Protein AF-A0A378AGK1-F1 (afdb_monomer_lite)

Structure (mmCIF, N/CA/C/O backbone):
data_AF-A0A378AGK1-F1
#
_entry.id   AF-A0A378AGK1-F1
#
loop_
_atom_site.group_PDB
_atom_site.id
_atom_site.type_symbol
_atom_site.label_atom_id
_atom_site.label_alt_id
_atom_site.label_comp_id
_atom_site.label_asym_id
_atom_site.label_entity_id
_atom_site.label_seq_id
_atom_site.pdbx_PDB_ins_code
_atom_site.Cartn_x
_atom_site.Cartn_y
_atom_site.Cartn_z
_atom_site.occupancy
_atom_site.B_iso_or_equiv
_atom_site.auth_seq_id
_atom_site.auth_comp_id
_atom_site.auth_asym_id
_atom_site.auth_atom_id
_atom_site.pdbx_PDB_model_num
ATOM 1 N N . MET A 1 1 ? -19.162 -7.588 6.349 1.00 55.94 1 MET A N 1
ATOM 2 C CA . MET A 1 1 ? -19.017 -7.587 4.872 1.00 55.94 1 MET A CA 1
ATOM 3 C C . MET A 1 1 ? -18.935 -9.032 4.395 1.00 55.94 1 MET A C 1
ATOM 5 O O . MET A 1 1 ? -18.040 -9.743 4.825 1.00 55.94 1 MET A O 1
ATOM 9 N N . THR A 1 2 ? -19.888 -9.514 3.597 1.00 53.50 2 THR A N 1
ATOM 10 C CA . THR A 1 2 ? -19.988 -10.939 3.224 1.00 53.50 2 THR A CA 1
ATOM 11 C C . THR A 1 2 ? -19.182 -11.260 1.963 1.00 53.50 2 THR A C 1
ATOM 13 O O . THR A 1 2 ? -19.273 -10.529 0.976 1.00 53.50 2 THR A O 1
ATOM 16 N N . ARG A 1 3 ? -18.419 -12.364 1.980 1.00 58.34 3 ARG A N 1
ATOM 17 C CA . ARG A 1 3 ? -17.757 -12.922 0.787 1.00 58.34 3 ARG A CA 1
ATOM 18 C C . ARG A 1 3 ? -18.800 -13.300 -0.269 1.00 58.34 3 ARG A C 1
ATOM 20 O O . ARG A 1 3 ? -19.817 -13.908 0.050 1.00 58.34 3 ARG A O 1
ATOM 27 N N . SER A 1 4 ? -18.531 -12.944 -1.519 1.00 54.03 4 SER A N 1
ATOM 28 C CA . SER A 1 4 ? -19.316 -13.292 -2.704 1.00 54.03 4 SER A CA 1
ATOM 29 C C . SER A 1 4 ? -18.430 -14.103 -3.644 1.00 54.03 4 SER A C 1
ATOM 31 O O . SER A 1 4 ? -17.317 -13.675 -3.901 1.00 54.03 4 SER A O 1
ATOM 33 N N . PRO A 1 5 ? -18.863 -15.213 -4.242 1.00 45.88 5 PRO A N 1
ATOM 34 C CA . PRO A 1 5 ? -18.080 -15.858 -5.294 1.00 45.88 5 PRO A CA 1
ATOM 35 C C . PRO A 1 5 ? -18.141 -15.051 -6.615 1.00 45.88 5 PRO A C 1
ATOM 37 O O . PRO A 1 5 ? -19.248 -14.738 -7.037 1.00 45.88 5 PRO A O 1
ATOM 40 N N . SER A 1 6 ? -16.997 -14.685 -7.239 1.00 48.12 6 SER A N 1
ATOM 41 C CA . SER A 1 6 ? -16.765 -14.528 -8.708 1.00 48.12 6 SER A CA 1
ATOM 42 C C . SER A 1 6 ? -15.507 -13.689 -9.101 1.00 48.12 6 SER A C 1
ATOM 44 O O . SER A 1 6 ? -15.559 -12.465 -9.012 1.00 48.12 6 SER A O 1
ATOM 46 N N . ALA A 1 7 ? -14.427 -14.294 -9.630 1.00 50.47 7 ALA A N 1
ATOM 47 C CA . ALA A 1 7 ? -13.307 -13.680 -10.405 1.00 50.47 7 ALA A CA 1
ATOM 48 C C . ALA A 1 7 ? -12.305 -14.770 -10.907 1.00 50.47 7 ALA A C 1
ATOM 50 O O . ALA A 1 7 ? -12.304 -15.870 -10.362 1.00 50.47 7 ALA A O 1
ATOM 51 N N . ARG A 1 8 ? -11.490 -14.542 -11.965 1.00 38.59 8 ARG A N 1
ATOM 52 C CA . ARG A 1 8 ? -10.744 -15.607 -12.712 1.00 38.59 8 ARG A CA 1
ATOM 53 C C . ARG A 1 8 ? -9.325 -15.166 -13.191 1.00 38.59 8 ARG A C 1
ATOM 55 O O . ARG A 1 8 ? -9.231 -14.063 -13.712 1.00 38.59 8 ARG A O 1
ATOM 62 N N . ILE A 1 9 ? -8.238 -15.970 -13.016 1.00 38.84 9 ILE A N 1
ATOM 63 C CA . ILE A 1 9 ? -6.795 -15.661 -13.362 1.00 38.84 9 ILE A CA 1
ATOM 64 C C . ILE A 1 9 ? -5.961 -16.948 -13.742 1.00 38.84 9 ILE A C 1
ATOM 66 O O . ILE A 1 9 ? -6.341 -18.029 -13.294 1.00 38.84 9 ILE A O 1
ATOM 70 N N . SER A 1 10 ? -4.839 -16.873 -14.521 1.00 35.53 10 SER A N 1
ATOM 71 C CA . SER A 1 10 ? -3.993 -18.021 -15.021 1.00 35.53 10 SER A CA 1
ATOM 72 C C . SER A 1 10 ? -2.431 -17.849 -14.991 1.00 35.53 10 SER A C 1
ATOM 74 O O . SER A 1 10 ? -1.980 -16.707 -14.977 1.00 35.53 10 SER A O 1
ATOM 76 N N . PHE A 1 11 ? -1.621 -18.947 -15.041 1.00 31.00 11 PHE A N 1
ATOM 77 C CA . PHE A 1 11 ? -0.119 -19.001 -15.155 1.00 31.00 11 PHE A CA 1
ATOM 78 C C . PHE A 1 11 ? 0.441 -20.297 -15.842 1.00 31.00 11 PHE A C 1
ATOM 80 O O . PHE A 1 11 ? -0.214 -21.335 -15.770 1.00 31.00 11 PHE A O 1
ATOM 87 N N . ALA A 1 12 ? 1.662 -20.275 -16.440 1.00 30.92 12 ALA A N 1
ATOM 88 C CA . ALA A 1 12 ? 2.365 -21.419 -17.100 1.00 30.92 12 ALA A CA 1
ATOM 89 C C . ALA A 1 12 ? 3.926 -21.402 -16.959 1.00 30.92 12 ALA A C 1
ATOM 91 O O . ALA A 1 12 ? 4.488 -20.342 -16.695 1.00 30.92 12 ALA A O 1
ATOM 92 N N . ALA A 1 13 ? 4.632 -22.542 -17.157 1.00 31.33 13 ALA A N 1
ATOM 93 C CA . ALA A 1 13 ? 6.105 -22.706 -17.002 1.00 31.33 13 ALA A CA 1
ATOM 94 C C . ALA A 1 13 ? 6.790 -23.591 -18.092 1.00 31.33 13 ALA A C 1
ATOM 96 O O . ALA A 1 13 ? 6.152 -24.502 -18.618 1.00 31.33 13 ALA A O 1
ATOM 97 N N . THR A 1 14 ? 8.095 -23.369 -18.373 1.00 27.98 14 THR A N 1
ATOM 98 C CA . THR A 1 14 ? 8.910 -24.008 -19.452 1.00 27.98 14 THR A CA 1
ATOM 99 C C . THR A 1 14 ? 10.328 -24.420 -18.975 1.00 27.98 14 THR A C 1
ATOM 101 O O . THR A 1 14 ? 10.892 -23.760 -18.106 1.00 27.98 14 THR A O 1
ATOM 104 N N . SER A 1 15 ? 10.931 -25.480 -19.549 1.00 30.70 15 SER A N 1
ATOM 105 C CA . SER A 1 15 ? 12.247 -26.079 -19.183 1.00 30.70 15 SER A CA 1
ATOM 106 C C . SER A 1 15 ? 13.375 -25.836 -20.227 1.00 30.70 15 SER A C 1
ATOM 108 O O . SER A 1 15 ? 13.075 -25.690 -21.409 1.00 30.70 15 SER A O 1
ATOM 110 N N . LEU A 1 16 ? 14.668 -25.841 -19.826 1.00 31.64 16 LEU A N 1
ATOM 111 C CA . LEU A 1 16 ? 15.870 -25.551 -20.663 1.00 31.64 16 LEU A CA 1
ATOM 112 C C . LEU A 1 16 ? 16.875 -26.738 -20.775 1.00 31.64 16 LEU A C 1
ATOM 114 O O . LEU A 1 16 ? 17.044 -27.479 -19.813 1.00 31.64 16 LEU A O 1
ATOM 118 N N . HIS A 1 17 ? 17.606 -26.854 -21.903 1.00 43.56 17 HIS A N 1
ATOM 119 C CA . HIS A 1 17 ? 18.737 -27.786 -22.155 1.00 43.56 17 HIS A CA 1
ATOM 120 C C . HIS A 1 17 ? 19.989 -27.032 -22.677 1.00 43.56 17 HIS A C 1
ATOM 122 O O . HIS A 1 17 ? 19.838 -26.035 -23.380 1.00 43.56 17 HIS A O 1
ATOM 128 N N . CYS A 1 18 ? 21.215 -27.513 -22.391 1.00 50.75 18 CYS A N 1
ATOM 129 C CA . CYS A 1 18 ? 22.493 -26.890 -22.803 1.00 50.75 18 CYS A CA 1
ATOM 130 C C . CYS A 1 18 ? 23.290 -27.783 -23.786 1.00 50.75 18 CYS A C 1
ATOM 132 O O . CYS A 1 18 ? 23.424 -28.982 -23.550 1.00 50.75 18 CYS A O 1
ATOM 134 N N . ALA A 1 19 ? 23.821 -27.214 -24.878 1.00 61.41 19 ALA A N 1
ATOM 135 C CA . ALA A 1 19 ? 24.536 -27.917 -25.959 1.00 61.41 19 ALA A CA 1
ATOM 136 C C . ALA A 1 19 ? 25.972 -27.377 -26.174 1.00 61.41 19 ALA A C 1
ATOM 138 O O . ALA A 1 19 ? 26.295 -26.286 -25.713 1.00 61.41 19 ALA A O 1
ATOM 139 N N . LEU A 1 20 ? 26.820 -28.124 -26.906 1.00 71.00 20 LEU A N 1
ATOM 140 C CA . LEU A 1 20 ? 28.197 -27.738 -27.287 1.00 71.00 20 LEU A CA 1
ATOM 141 C C . LEU A 1 20 ? 28.228 -26.378 -28.021 1.00 71.00 20 LEU A C 1
ATOM 143 O O . LEU A 1 20 ? 27.561 -26.220 -29.051 1.00 71.00 20 LEU A O 1
ATOM 147 N N . SER A 1 21 ? 29.072 -25.441 -27.570 1.00 75.75 21 SER A N 1
ATOM 148 C CA . SER A 1 21 ? 29.267 -24.131 -28.215 1.00 75.75 21 SER A CA 1
ATOM 149 C C . SER A 1 21 ? 30.678 -23.998 -28.794 1.00 75.75 21 SER A C 1
ATOM 151 O O . SER A 1 21 ? 31.651 -24.381 -28.159 1.00 75.75 21 SER A O 1
ATOM 153 N N . ARG A 1 22 ? 30.802 -23.468 -30.017 1.00 86.50 22 ARG A N 1
ATOM 154 C CA . ARG A 1 22 ? 32.106 -23.213 -30.659 1.00 86.50 22 ARG A CA 1
ATOM 155 C C . ARG A 1 22 ? 32.510 -21.759 -30.464 1.00 86.50 22 ARG A C 1
ATOM 157 O O . ARG A 1 22 ? 31.633 -20.900 -30.375 1.00 86.50 22 ARG A O 1
ATOM 164 N N . LYS A 1 23 ? 33.808 -21.465 -30.506 1.00 87.25 23 LYS A N 1
ATOM 165 C CA . LYS A 1 23 ? 34.334 -20.096 -30.482 1.00 87.25 23 LYS A CA 1
ATOM 166 C C . LYS A 1 23 ? 33.596 -19.199 -31.485 1.00 87.25 23 LYS A C 1
ATOM 168 O O . LYS A 1 23 ? 33.405 -19.566 -32.643 1.00 87.25 23 LYS A O 1
ATOM 173 N N . GLY A 1 24 ? 33.177 -18.022 -31.029 1.00 82.38 24 GLY A N 1
ATOM 174 C CA . GLY A 1 24 ? 32.426 -17.031 -31.799 1.00 82.38 24 GLY A CA 1
ATOM 175 C C . GLY A 1 24 ? 30.926 -17.309 -31.927 1.00 82.38 24 GLY A C 1
ATOM 176 O O . GLY A 1 24 ? 30.198 -16.427 -32.377 1.00 82.38 24 GLY A O 1
ATOM 177 N N . LYS A 1 25 ? 30.426 -18.487 -31.520 1.00 86.25 25 LYS A N 1
ATOM 178 C CA . LYS A 1 25 ? 28.981 -18.746 -31.525 1.00 86.25 25 LYS A CA 1
ATOM 179 C C . LYS A 1 25 ? 28.274 -17.931 -30.457 1.00 86.25 25 LYS A C 1
ATOM 181 O O . LYS A 1 25 ? 28.774 -17.779 -29.343 1.00 86.25 25 LYS A O 1
ATOM 186 N N . THR A 1 26 ? 27.079 -17.474 -30.808 1.00 85.00 26 THR A N 1
ATOM 187 C CA . THR A 1 26 ? 26.173 -16.757 -29.920 1.00 85.00 26 THR A CA 1
ATOM 188 C C . THR A 1 26 ? 25.730 -17.638 -28.756 1.00 85.00 26 THR A C 1
ATOM 190 O O . THR A 1 26 ? 25.214 -18.738 -28.955 1.00 85.00 26 THR A O 1
ATOM 193 N N . SER A 1 27 ? 25.897 -17.124 -27.544 1.00 79.50 27 SER A N 1
ATOM 194 C CA . SER A 1 27 ? 25.353 -17.705 -26.323 1.00 79.50 27 SER A CA 1
ATOM 195 C C . SER A 1 27 ? 23.913 -17.234 -26.153 1.00 79.50 27 SER A C 1
ATOM 197 O O . SER A 1 27 ? 23.650 -16.029 -26.175 1.00 79.50 27 SER A O 1
ATOM 199 N N . LEU A 1 28 ? 22.987 -18.180 -25.990 1.00 81.31 28 LEU A N 1
ATOM 200 C CA . LEU A 1 28 ? 21.568 -17.903 -25.785 1.00 81.31 28 LEU A CA 1
ATOM 201 C C . LEU A 1 28 ? 21.198 -18.111 -24.314 1.00 81.31 28 LEU A C 1
ATOM 203 O O . LEU A 1 28 ? 21.571 -19.119 -23.719 1.00 81.31 28 LEU A O 1
ATOM 207 N N . SER A 1 29 ? 20.416 -17.195 -23.753 1.00 73.06 29 SER A N 1
ATOM 208 C CA . SER A 1 29 ? 19.703 -17.390 -22.487 1.00 73.06 29 SER A CA 1
ATOM 209 C C . SER A 1 29 ? 18.240 -17.045 -22.706 1.00 73.06 29 SER A C 1
ATOM 211 O O . SER A 1 29 ? 17.943 -16.066 -23.384 1.00 73.06 29 SER A O 1
ATOM 213 N N . THR A 1 30 ? 17.332 -17.897 -22.220 1.00 74.62 30 THR A N 1
ATOM 214 C CA . THR A 1 30 ? 15.873 -17.764 -22.427 1.00 74.62 30 THR A CA 1
ATOM 215 C C . THR A 1 30 ? 15.464 -17.523 -23.892 1.00 74.62 30 THR A C 1
ATOM 217 O O . THR A 1 30 ? 14.490 -16.829 -24.162 1.00 74.62 30 THR A O 1
ATOM 220 N N . GLY A 1 31 ? 16.222 -18.080 -24.847 1.00 75.44 31 GLY A N 1
ATOM 221 C CA . GLY A 1 31 ? 16.001 -17.913 -26.292 1.00 75.44 31 GLY A CA 1
ATOM 222 C C . GLY A 1 31 ? 16.585 -16.631 -26.904 1.00 75.44 31 GLY A C 1
ATOM 223 O O . GLY A 1 31 ? 16.523 -16.466 -28.118 1.00 75.44 31 GLY A O 1
ATOM 224 N N . LEU A 1 32 ? 17.191 -15.752 -26.100 1.00 79.69 32 LEU A N 1
ATOM 225 C CA . LEU A 1 32 ? 17.746 -14.468 -26.531 1.00 79.69 32 LEU A CA 1
ATOM 226 C C . LEU A 1 32 ? 19.283 -14.481 -26.567 1.00 79.69 32 LEU A C 1
ATOM 228 O O . LEU A 1 32 ? 19.913 -15.091 -25.699 1.00 79.69 32 LEU A O 1
ATOM 232 N N . PRO A 1 33 ? 19.909 -13.792 -27.539 1.00 82.38 33 PRO A N 1
ATOM 233 C CA . PRO A 1 33 ? 21.360 -13.670 -27.620 1.00 82.38 33 PRO A CA 1
ATOM 234 C C . PRO A 1 33 ? 21.900 -12.778 -26.500 1.00 82.38 33 PRO A C 1
ATOM 236 O O . PRO A 1 33 ? 21.635 -11.582 -26.468 1.00 82.38 33 PRO A O 1
ATOM 239 N N . ILE A 1 34 ? 22.699 -13.355 -25.602 1.00 84.00 34 ILE A N 1
ATOM 240 C CA . ILE A 1 34 ? 23.309 -12.635 -24.468 1.00 84.00 34 ILE A CA 1
ATOM 241 C C . ILE A 1 34 ? 24.805 -12.370 -24.653 1.00 84.00 34 ILE A C 1
ATOM 243 O O . ILE A 1 34 ? 25.398 -11.577 -23.928 1.00 84.00 34 ILE A O 1
ATOM 247 N N . GLY A 1 35 ? 25.438 -13.033 -25.617 1.00 86.69 35 GLY A N 1
ATOM 248 C CA . GLY A 1 35 ? 26.876 -12.933 -25.819 1.00 86.69 35 GLY A CA 1
ATOM 249 C C . GLY A 1 35 ? 27.387 -13.882 -26.885 1.00 86.69 35 GLY A C 1
ATOM 250 O O . GLY A 1 35 ? 26.613 -14.409 -27.684 1.00 86.69 35 GLY A O 1
ATOM 251 N N . HIS A 1 36 ? 28.690 -14.122 -26.879 1.00 89.12 36 HIS A N 1
ATOM 252 C CA . HIS A 1 36 ? 29.350 -15.121 -27.708 1.00 89.12 36 HIS A CA 1
ATOM 253 C C . HIS A 1 36 ? 30.478 -15.831 -26.948 1.00 89.12 36 HIS A C 1
ATOM 255 O O . HIS A 1 36 ? 31.038 -15.295 -25.987 1.00 89.12 36 HIS A O 1
ATOM 261 N N . ALA A 1 37 ? 30.819 -17.044 -27.385 1.00 90.44 37 ALA A N 1
ATOM 262 C CA . ALA A 1 37 ? 31.910 -17.830 -26.816 1.00 90.44 37 ALA A CA 1
ATOM 263 C C . ALA A 1 37 ? 33.288 -17.315 -27.273 1.00 90.44 37 ALA A C 1
ATOM 265 O O . ALA A 1 37 ? 33.503 -17.032 -28.452 1.00 90.44 37 ALA A O 1
ATOM 266 N N . LEU A 1 38 ? 34.247 -17.220 -26.352 1.00 88.81 38 LEU A N 1
ATOM 267 C CA . LEU A 1 38 ? 35.631 -16.802 -26.623 1.00 88.81 38 LEU A CA 1
ATOM 268 C C . LEU A 1 38 ? 36.540 -17.978 -27.022 1.00 88.81 38 LEU A C 1
ATOM 270 O O . LEU A 1 38 ? 37.583 -17.774 -27.649 1.00 88.81 38 LEU A O 1
ATOM 274 N N . ALA A 1 39 ? 36.119 -19.198 -26.697 1.00 89.19 39 ALA A N 1
ATOM 275 C CA . ALA A 1 39 ? 36.746 -20.470 -27.041 1.00 89.19 39 ALA A CA 1
ATOM 276 C C . ALA A 1 39 ? 35.657 -21.528 -27.300 1.00 89.19 39 ALA A C 1
ATOM 278 O O . ALA A 1 39 ? 34.470 -21.236 -27.153 1.00 89.19 39 ALA A O 1
ATOM 279 N N . ASP A 1 40 ? 36.047 -22.732 -27.713 1.00 89.62 40 ASP A N 1
ATOM 280 C CA . ASP A 1 40 ? 35.121 -23.867 -27.738 1.00 89.62 40 ASP A CA 1
ATOM 281 C C . ASP A 1 40 ? 34.763 -24.256 -26.293 1.00 89.62 40 ASP A C 1
ATOM 283 O O . ASP A 1 40 ? 35.650 -24.309 -25.445 1.00 89.62 40 ASP A O 1
ATOM 287 N N . ILE A 1 41 ? 33.476 -24.491 -26.021 1.00 84.88 41 ILE A N 1
ATOM 288 C CA . ILE A 1 41 ? 32.928 -24.832 -24.701 1.00 84.88 41 ILE A CA 1
ATOM 289 C C . ILE A 1 41 ? 32.228 -26.189 -24.803 1.00 84.88 41 ILE A C 1
ATOM 291 O O . ILE A 1 41 ? 31.222 -26.326 -25.515 1.00 84.88 41 ILE A O 1
ATOM 295 N N . ALA A 1 42 ? 32.757 -27.186 -24.096 1.00 85.56 42 ALA A N 1
ATOM 296 C CA . ALA A 1 42 ? 32.218 -28.541 -24.046 1.00 85.56 42 ALA A CA 1
ATOM 297 C C . ALA A 1 42 ? 30.876 -28.602 -23.282 1.00 85.56 42 ALA A C 1
ATOM 299 O O . ALA A 1 42 ? 30.630 -27.793 -22.384 1.00 85.56 42 ALA A O 1
ATOM 300 N N . PRO A 1 43 ? 29.980 -29.567 -23.578 1.00 85.69 43 PRO A N 1
ATOM 301 C CA . PRO A 1 43 ? 28.785 -29.780 -22.768 1.00 85.69 43 PRO A CA 1
ATOM 302 C C . PRO A 1 43 ? 29.158 -30.040 -21.304 1.00 85.69 43 PRO A C 1
ATOM 304 O O . PRO A 1 43 ? 30.004 -30.884 -21.019 1.00 85.69 43 PRO A O 1
ATOM 307 N N . GLY A 1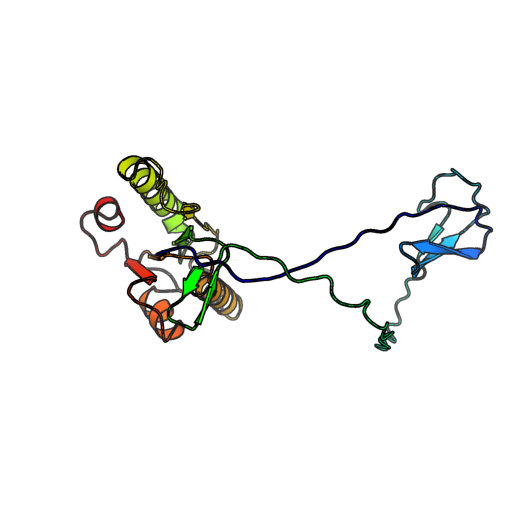 44 ? 28.514 -29.319 -20.385 1.00 83.19 44 GLY A N 1
ATOM 308 C CA . GLY A 1 44 ? 28.796 -29.403 -18.947 1.00 83.19 44 GLY A CA 1
ATOM 309 C C . GLY A 1 44 ? 29.979 -28.552 -18.469 1.00 83.19 44 GLY A C 1
ATOM 310 O O . GLY A 1 44 ? 30.204 -28.470 -17.265 1.00 83.19 44 GLY A O 1
ATOM 311 N N . GLU A 1 45 ? 30.709 -27.892 -19.370 1.00 83.25 45 GLU A N 1
ATOM 312 C CA . GLU A 1 45 ? 31.759 -26.944 -19.000 1.00 83.25 45 GLU A CA 1
ATOM 313 C C . GLU A 1 45 ? 31.161 -25.644 -18.432 1.00 83.25 45 GLU A C 1
ATOM 315 O O . GLU A 1 45 ? 30.084 -25.193 -18.833 1.00 83.25 45 GLU A O 1
ATOM 320 N N . HIS A 1 46 ? 31.857 -25.036 -17.469 1.00 84.69 46 HIS A N 1
ATOM 321 C CA . HIS A 1 46 ? 31.385 -23.828 -16.799 1.00 84.69 46 HIS A CA 1
ATOM 322 C C . HIS A 1 46 ? 31.448 -22.613 -17.732 1.00 84.69 46 HIS A C 1
ATOM 324 O O . HIS A 1 46 ? 32.528 -22.147 -18.081 1.00 84.69 46 HIS A O 1
ATOM 330 N N . VAL A 1 47 ? 30.288 -22.060 -18.088 1.00 84.81 47 VAL A N 1
ATOM 331 C CA . VAL A 1 47 ? 30.164 -20.836 -18.892 1.00 84.81 47 VAL A CA 1
ATOM 332 C C . VAL A 1 47 ? 30.284 -19.600 -17.994 1.00 84.81 47 VAL A C 1
ATOM 334 O O . VAL A 1 47 ? 29.420 -19.359 -17.153 1.00 84.81 47 VAL A O 1
ATOM 337 N N . HIS A 1 48 ? 31.338 -18.800 -18.167 1.00 84.06 48 HIS A N 1
ATOM 338 C CA . HIS A 1 48 ? 31.572 -17.584 -17.385 1.00 84.06 48 HIS A CA 1
ATOM 339 C C . HIS A 1 48 ? 32.375 -16.527 -18.168 1.00 84.06 48 HIS A C 1
ATOM 341 O O . HIS A 1 48 ? 32.746 -16.728 -19.323 1.00 84.06 48 HIS A O 1
ATOM 347 N N . ALA A 1 49 ? 32.680 -15.390 -17.538 1.00 85.38 49 ALA A N 1
ATOM 348 C CA . ALA A 1 49 ? 33.370 -14.256 -18.166 1.00 85.38 49 ALA A CA 1
ATOM 349 C C . ALA A 1 49 ? 34.746 -14.588 -18.786 1.00 85.38 49 ALA A C 1
ATOM 351 O O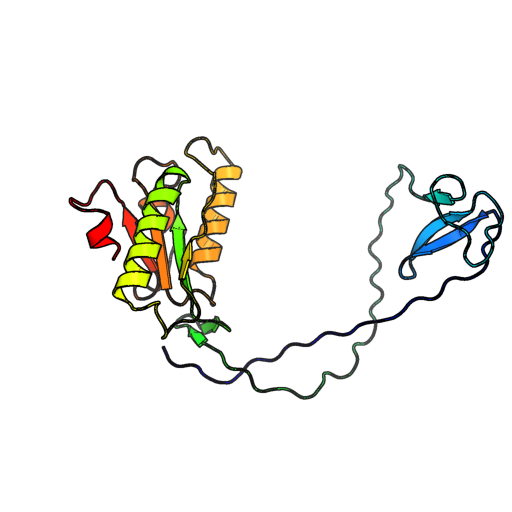 . ALA A 1 49 ? 35.244 -13.838 -19.620 1.00 85.38 49 ALA A O 1
ATOM 352 N N . HIS A 1 50 ? 35.372 -15.706 -18.400 1.00 87.44 50 HIS A N 1
ATOM 353 C CA . HIS A 1 50 ? 36.647 -16.144 -18.974 1.00 87.44 50 HIS A CA 1
ATOM 354 C C . HIS A 1 50 ? 36.490 -16.830 -20.345 1.00 87.44 50 HIS A C 1
ATOM 356 O O . HIS A 1 50 ? 37.418 -16.786 -21.149 1.00 87.44 50 HIS A O 1
ATOM 362 N N . ASN A 1 51 ? 35.339 -17.453 -20.631 1.00 83.94 51 ASN A N 1
ATOM 363 C CA . ASN A 1 51 ? 35.082 -18.170 -21.887 1.00 83.94 51 ASN A CA 1
ATOM 364 C C . ASN A 1 51 ? 33.889 -17.615 -22.682 1.00 83.94 51 ASN A C 1
ATOM 366 O O . ASN A 1 51 ? 33.599 -18.110 -23.770 1.00 83.94 51 ASN A O 1
ATOM 370 N N . THR A 1 52 ? 33.254 -16.540 -22.211 1.00 87.75 52 THR A N 1
ATOM 371 C CA . THR A 1 52 ? 32.202 -15.807 -22.929 1.00 87.75 52 THR A CA 1
ATOM 372 C C . THR A 1 52 ? 32.348 -14.299 -22.779 1.00 87.75 52 THR A C 1
ATOM 374 O O . THR A 1 52 ? 32.923 -13.802 -21.813 1.00 87.75 52 THR A O 1
ATOM 377 N N . ARG A 1 53 ? 31.805 -13.555 -23.743 1.00 88.50 53 ARG A N 1
ATOM 378 C CA . ARG A 1 53 ? 31.712 -12.094 -23.708 1.00 88.50 53 ARG A CA 1
ATOM 379 C C . ARG A 1 53 ? 30.307 -11.659 -24.102 1.00 88.50 53 ARG A C 1
ATOM 381 O O . ARG A 1 53 ? 29.713 -12.251 -24.998 1.00 88.50 53 ARG A O 1
ATOM 388 N N . THR A 1 54 ? 29.785 -10.632 -23.436 1.00 85.06 54 THR A N 1
ATOM 389 C CA . THR A 1 54 ? 28.491 -10.033 -23.789 1.00 85.06 54 THR A CA 1
ATOM 390 C C . THR A 1 54 ? 28.536 -9.352 -25.160 1.00 85.06 54 THR A C 1
ATOM 392 O O . THR A 1 54 ? 29.585 -8.874 -25.588 1.00 85.06 54 THR A O 1
ATOM 395 N N . ASN A 1 55 ? 27.389 -9.307 -25.840 1.00 82.81 55 ASN A N 1
ATOM 396 C CA . ASN A 1 55 ? 27.209 -8.552 -27.083 1.00 82.81 55 ASN A CA 1
ATOM 397 C C . ASN A 1 55 ? 26.686 -7.122 -26.837 1.00 82.81 55 ASN A C 1
ATOM 399 O O . ASN A 1 55 ? 26.285 -6.460 -27.788 1.00 82.81 55 ASN A O 1
ATOM 403 N N . LEU A 1 56 ? 26.656 -6.654 -25.583 1.00 80.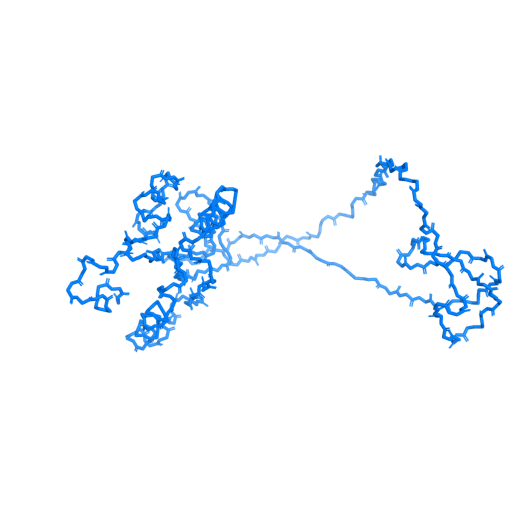81 56 LEU A N 1
ATOM 404 C CA . LEU A 1 56 ? 26.318 -5.269 -25.241 1.00 80.81 56 LEU A CA 1
ATOM 405 C C . LEU A 1 56 ? 27.346 -4.298 -25.849 1.00 80.81 56 LEU A C 1
ATOM 407 O O . LEU A 1 56 ? 28.552 -4.511 -25.726 1.00 80.81 56 LEU A O 1
ATOM 411 N N . SER A 1 57 ? 26.860 -3.229 -26.480 1.00 76.69 57 SER A N 1
ATOM 412 C CA . SER A 1 57 ? 27.657 -2.133 -27.047 1.00 76.69 57 SER A CA 1
ATOM 413 C C . SER A 1 57 ? 26.951 -0.793 -26.839 1.00 76.69 57 SER A C 1
ATOM 415 O O . SER A 1 57 ? 25.726 -0.774 -26.803 1.00 76.69 57 SER A O 1
ATOM 417 N N . ASP A 1 58 ? 27.703 0.308 -26.811 1.00 68.88 58 ASP A N 1
ATOM 418 C CA . ASP A 1 58 ? 27.249 1.666 -26.448 1.00 68.88 58 ASP A CA 1
ATOM 419 C C . ASP A 1 58 ? 26.266 2.354 -27.434 1.00 68.88 58 ASP A C 1
ATOM 421 O O . ASP A 1 58 ? 26.003 3.549 -27.311 1.00 68.88 58 ASP A O 1
ATOM 425 N N . LEU A 1 59 ? 25.738 1.649 -28.445 1.00 64.44 59 LEU A N 1
ATOM 426 C CA . LEU A 1 59 ? 24.869 2.217 -29.487 1.00 64.44 59 LEU A CA 1
ATOM 427 C C . LEU A 1 59 ? 23.463 1.600 -29.445 1.00 64.44 59 LEU A C 1
ATOM 429 O O . LEU A 1 59 ? 23.190 0.563 -30.051 1.00 64.44 59 LEU A O 1
ATOM 433 N N . ASP A 1 60 ? 22.560 2.301 -28.761 1.00 63.19 60 ASP A N 1
ATOM 434 C CA . ASP A 1 60 ? 21.163 1.926 -28.527 1.00 63.19 60 ASP A CA 1
ATOM 435 C C . ASP A 1 60 ? 20.231 2.372 -29.664 1.00 63.19 60 ASP A C 1
ATOM 437 O O . ASP A 1 60 ? 19.423 3.292 -29.530 1.00 63.19 60 ASP A O 1
ATOM 441 N N . ALA A 1 61 ? 20.284 1.687 -30.806 1.00 70.94 61 ALA A N 1
ATOM 442 C CA . ALA A 1 61 ? 19.177 1.733 -31.762 1.00 70.94 61 ALA A CA 1
ATOM 443 C C . ALA A 1 61 ? 18.095 0.723 -31.339 1.00 70.94 61 ALA A C 1
ATOM 445 O O . ALA A 1 61 ? 17.922 -0.324 -31.964 1.00 70.94 61 ALA A O 1
ATOM 446 N N . TYR A 1 62 ? 17.369 1.010 -30.254 1.00 74.75 62 TYR A N 1
ATOM 447 C CA . TYR A 1 62 ? 16.227 0.185 -29.857 1.00 74.75 62 TYR A CA 1
ATOM 448 C C . TYR A 1 62 ? 15.023 0.475 -30.758 1.00 74.75 62 TYR A C 1
ATOM 450 O O . TYR A 1 62 ? 14.519 1.597 -30.817 1.00 74.75 62 TYR A O 1
ATOM 458 N N . ARG A 1 63 ? 14.523 -0.556 -31.442 1.00 79.56 63 ARG A N 1
ATOM 459 C CA . ARG A 1 63 ? 13.255 -0.504 -32.174 1.00 79.56 63 ARG A CA 1
ATOM 460 C C . ARG A 1 63 ? 12.316 -1.556 -31.606 1.00 79.56 63 ARG A C 1
ATOM 462 O O . ARG A 1 63 ? 12.553 -2.748 -31.774 1.00 79.56 63 ARG A O 1
ATOM 469 N N . TYR A 1 64 ? 11.230 -1.111 -30.980 1.00 82.50 64 TYR A N 1
ATOM 470 C CA . TYR A 1 64 ? 10.159 -2.002 -30.549 1.00 82.50 64 TYR A CA 1
ATOM 471 C C . TYR A 1 64 ? 9.501 -2.655 -31.774 1.00 82.50 64 TYR A C 1
ATOM 473 O O . TYR A 1 64 ? 8.903 -1.975 -32.610 1.00 82.50 64 TYR A O 1
ATOM 481 N N . GLN A 1 65 ? 9.651 -3.973 -31.895 1.00 84.56 65 GLN A N 1
ATOM 482 C CA . GLN A 1 65 ? 8.959 -4.813 -32.872 1.00 84.56 65 GLN A CA 1
ATOM 483 C C . GLN A 1 65 ? 8.299 -5.961 -32.104 1.00 84.56 65 GLN A C 1
ATOM 485 O O . GLN A 1 65 ? 8.964 -6.958 -31.825 1.00 84.56 65 GLN A O 1
ATOM 490 N N . PRO A 1 66 ? 7.036 -5.805 -31.673 1.00 85.50 66 PRO A N 1
ATOM 491 C CA . PRO A 1 66 ? 6.352 -6.859 -30.945 1.00 85.50 66 PRO A CA 1
ATOM 492 C C . PRO A 1 66 ? 6.110 -8.055 -31.861 1.00 85.50 66 PRO A C 1
ATOM 494 O O . PRO A 1 66 ? 5.549 -7.905 -32.946 1.00 85.50 66 PRO A O 1
ATOM 497 N N . ASP A 1 67 ? 6.489 -9.239 -31.394 1.00 85.06 67 ASP A N 1
ATOM 498 C CA . ASP A 1 67 ? 6.035 -10.494 -31.981 1.00 85.06 67 ASP A CA 1
ATOM 499 C C . ASP A 1 67 ? 4.671 -10.843 -31.371 1.00 85.06 67 ASP A C 1
ATOM 501 O O . ASP A 1 67 ? 4.564 -11.222 -30.200 1.00 85.06 67 ASP A O 1
ATOM 505 N N . LEU A 1 68 ? 3.603 -10.609 -32.133 1.00 84.75 68 LEU A N 1
ATOM 506 C CA . LEU A 1 68 ? 2.234 -10.856 -31.688 1.00 84.75 68 LEU A CA 1
ATOM 507 C C . LEU A 1 68 ? 1.908 -12.341 -31.849 1.00 84.75 68 LEU A C 1
ATOM 509 O O . LEU A 1 68 ? 1.383 -12.780 -32.871 1.00 84.75 68 LEU A O 1
ATOM 513 N N . VAL A 1 69 ? 2.208 -13.116 -30.811 1.00 85.81 69 VAL A N 1
ATOM 514 C CA . VAL A 1 69 ? 1.866 -14.539 -30.756 1.00 85.81 69 VAL A CA 1
ATOM 515 C C . VAL A 1 69 ? 0.374 -14.703 -30.453 1.00 85.81 69 VAL A C 1
ATOM 517 O O . VAL A 1 69 ? -0.153 -14.102 -29.513 1.00 85.81 69 VAL A O 1
ATOM 520 N N . ALA A 1 70 ? -0.314 -15.538 -31.238 1.00 87.06 70 ALA A N 1
ATOM 521 C CA . ALA A 1 70 ? -1.709 -15.887 -30.987 1.00 87.06 70 ALA A CA 1
ATOM 522 C C . ALA A 1 70 ? -1.848 -16.552 -29.609 1.00 87.06 70 ALA A C 1
ATOM 524 O O . ALA A 1 70 ? -1.166 -17.535 -29.310 1.00 87.06 70 ALA A O 1
ATOM 525 N N . GLN A 1 71 ? -2.728 -16.012 -28.765 1.00 81.75 71 GLN A N 1
ATOM 526 C CA . GLN A 1 71 ? -2.937 -16.571 -27.437 1.00 81.75 71 GLN A CA 1
ATOM 527 C C . GLN A 1 71 ? -3.677 -17.912 -27.531 1.00 81.75 71 GLN A C 1
ATOM 529 O O . GLN A 1 71 ? -4.626 -18.033 -28.314 1.00 81.75 71 GLN A O 1
ATOM 534 N N . PRO A 1 72 ? -3.265 -18.927 -26.750 1.00 84.81 72 PRO A N 1
ATOM 535 C CA . PRO A 1 72 ? -4.020 -20.165 -26.659 1.00 84.81 72 PRO A CA 1
ATOM 536 C C . PRO A 1 72 ? -5.440 -19.878 -26.143 1.00 84.81 72 PRO A C 1
ATOM 538 O O . PRO A 1 72 ? -5.645 -18.894 -25.425 1.00 84.81 72 PRO A O 1
ATOM 541 N N . PRO A 1 73 ? -6.428 -20.725 -26.485 1.00 84.19 73 PRO A N 1
ATOM 542 C CA . PRO A 1 73 ? -7.791 -20.557 -26.001 1.00 84.19 73 PRO A CA 1
ATOM 543 C C . PRO A 1 73 ? -7.807 -20.512 -24.472 1.00 84.19 73 PRO A C 1
ATOM 545 O O . PRO A 1 73 ? -7.173 -21.333 -23.803 1.00 84.19 73 PRO A O 1
ATOM 548 N N . GLN A 1 74 ? -8.527 -19.531 -23.929 1.00 80.75 74 GLN A N 1
ATOM 549 C CA . GLN A 1 74 ? -8.601 -19.317 -22.492 1.00 80.75 74 GLN A CA 1
ATOM 550 C C . GLN A 1 74 ? -9.234 -20.546 -21.817 1.00 80.75 74 GLN A C 1
ATOM 552 O O . GLN A 1 74 ? -10.289 -21.011 -22.261 1.00 80.75 74 GLN A O 1
ATOM 557 N N . PRO A 1 75 ? -8.605 -21.105 -20.766 1.00 79.50 75 PRO A N 1
ATOM 558 C CA . PRO A 1 75 ? -9.181 -22.221 -20.037 1.00 79.50 75 PRO A CA 1
ATOM 559 C C . PRO A 1 75 ? -10.515 -21.838 -19.397 1.00 79.50 75 PRO A C 1
ATOM 561 O O . PRO A 1 75 ? -10.793 -20.668 -19.133 1.00 79.50 75 PRO A O 1
ATOM 564 N N . ALA A 1 76 ? -11.325 -22.861 -19.123 1.00 80.69 76 ALA A N 1
ATOM 565 C CA . ALA A 1 76 ? -12.603 -22.681 -18.468 1.00 80.69 76 ALA A CA 1
ATOM 566 C C . ALA A 1 76 ? -12.452 -22.023 -17.094 1.00 80.69 76 ALA A C 1
ATOM 568 O O . ALA A 1 76 ? -11.432 -22.048 -16.401 1.00 80.69 76 ALA A O 1
ATOM 569 N N . ASP A 1 77 ? -13.555 -21.438 -16.709 1.00 83.50 77 ASP A N 1
ATOM 570 C CA . ASP A 1 77 ? -13.562 -20.189 -16.011 1.00 83.50 77 ASP A CA 1
ATOM 571 C C . ASP A 1 77 ? -13.969 -20.581 -14.559 1.00 83.50 77 ASP A C 1
ATOM 573 O O . ASP A 1 77 ? -15.001 -21.224 -14.351 1.00 83.50 77 ASP A O 1
ATOM 577 N N . ARG A 1 78 ? -13.146 -20.305 -13.529 1.00 81.81 78 ARG A N 1
ATOM 578 C CA . ARG A 1 78 ? -13.320 -20.874 -12.162 1.00 81.81 78 ARG A CA 1
ATOM 579 C C . ARG A 1 78 ? -14.104 -19.970 -11.203 1.00 81.81 78 ARG A C 1
ATOM 581 O O . ARG A 1 78 ? -14.197 -18.767 -11.418 1.00 81.81 78 ARG A O 1
ATOM 588 N N . GLU A 1 79 ? -14.674 -20.534 -10.144 1.00 86.25 79 GLU A N 1
ATOM 589 C CA . GLU A 1 79 ? -15.247 -19.744 -9.047 1.00 86.25 79 GLU A CA 1
ATOM 590 C C . GLU A 1 79 ? -14.161 -19.384 -8.024 1.00 86.25 79 GLU A C 1
ATOM 592 O O . GLU A 1 79 ? -13.357 -20.236 -7.646 1.00 86.25 79 GLU A O 1
ATOM 597 N N . VAL A 1 80 ? -14.143 -18.129 -7.564 1.00 87.88 80 VAL A N 1
ATOM 598 C CA . VAL A 1 80 ? -13.292 -17.670 -6.449 1.00 87.88 80 VAL A CA 1
ATOM 599 C C . VAL A 1 80 ? -14.097 -16.758 -5.539 1.00 87.88 80 VAL A C 1
ATOM 601 O O . VAL A 1 80 ? -15.004 -16.077 -6.008 1.00 87.88 80 VAL A O 1
ATOM 604 N N . GLN A 1 81 ? -13.757 -16.717 -4.257 1.00 87.75 81 GLN A N 1
ATOM 605 C CA . GLN A 1 81 ? -14.389 -15.817 -3.293 1.00 87.75 81 GLN A CA 1
ATOM 606 C C . GLN A 1 81 ? -13.809 -14.401 -3.418 1.00 87.75 81 GLN A C 1
ATOM 608 O O . GLN A 1 81 ? -12.595 -14.232 -3.506 1.00 87.75 81 GLN A O 1
ATOM 613 N N . ILE A 1 82 ? -14.682 -13.398 -3.423 1.00 93.38 82 ILE A N 1
ATOM 614 C CA . ILE A 1 82 ? -14.378 -11.977 -3.586 1.00 93.38 82 ILE A CA 1
ATOM 615 C C . ILE A 1 82 ? -15.159 -11.112 -2.586 1.00 93.38 82 ILE A C 1
ATOM 617 O O . ILE A 1 82 ? -16.170 -11.524 -2.020 1.00 93.38 82 ILE A O 1
ATOM 621 N N . TYR A 1 83 ? -14.720 -9.870 -2.419 1.00 93.25 83 TYR A N 1
ATOM 622 C CA . TYR A 1 83 ? -15.375 -8.816 -1.655 1.00 93.25 83 TYR A CA 1
ATOM 623 C C . TYR A 1 83 ? -15.709 -7.661 -2.596 1.00 93.25 83 TYR A C 1
ATOM 625 O O . TYR A 1 83 ? -14.810 -7.039 -3.159 1.00 93.25 83 TYR A O 1
ATOM 633 N N . ARG A 1 84 ? -16.999 -7.371 -2.778 1.00 93.75 84 ARG A N 1
ATOM 634 C CA . ARG A 1 84 ? -17.455 -6.232 -3.587 1.00 93.75 84 ARG A CA 1
ATOM 635 C C . ARG A 1 84 ? -17.473 -4.972 -2.730 1.00 93.75 84 ARG A C 1
ATOM 637 O O . ARG A 1 84 ? -18.007 -4.993 -1.622 1.00 93.75 84 ARG A O 1
ATOM 644 N N . ARG A 1 85 ? -16.886 -3.892 -3.234 1.00 92.38 85 ARG A N 1
ATOM 645 C CA . ARG A 1 85 ? -16.837 -2.587 -2.567 1.00 92.38 85 ARG A CA 1
ATOM 646 C C . ARG A 1 85 ? -17.959 -1.684 -3.080 1.00 92.38 85 ARG A C 1
ATOM 648 O O . ARG A 1 85 ? -18.473 -1.890 -4.177 1.00 92.38 85 ARG A O 1
ATOM 655 N N . ALA A 1 86 ? -18.343 -0.684 -2.286 1.00 89.56 86 ALA A N 1
ATOM 656 C CA . ALA A 1 86 ? -19.427 0.240 -2.633 1.00 89.56 86 ALA A CA 1
ATOM 657 C C . ALA A 1 86 ? -19.142 1.041 -3.918 1.00 89.56 86 ALA A C 1
ATOM 659 O O . ALA A 1 86 ? -20.062 1.368 -4.659 1.00 89.56 86 ALA A O 1
ATOM 660 N N . ASN A 1 87 ? -17.863 1.292 -4.212 1.00 86.19 87 ASN A N 1
ATOM 661 C CA . ASN A 1 87 ? -17.402 1.953 -5.433 1.00 86.19 87 ASN A CA 1
ATOM 662 C C . ASN A 1 87 ? -17.353 1.027 -6.671 1.00 86.19 87 ASN A C 1
ATOM 664 O O . ASN A 1 87 ? -16.981 1.480 -7.747 1.00 86.19 87 ASN A O 1
ATOM 668 N N . GLY A 1 88 ? -17.711 -0.256 -6.532 1.00 91.06 88 GLY A N 1
ATOM 669 C CA . GLY A 1 88 ? -17.699 -1.246 -7.613 1.00 91.06 88 GLY A CA 1
ATOM 670 C C . GLY A 1 88 ? -16.414 -2.072 -7.723 1.00 91.06 88 GLY A C 1
ATOM 671 O O . GLY A 1 88 ? -16.421 -3.092 -8.417 1.00 91.06 88 GLY A O 1
ATOM 672 N N . ASP A 1 89 ? -15.348 -1.701 -7.008 1.00 93.38 89 ASP A N 1
ATOM 673 C CA . ASP A 1 89 ? -14.099 -2.460 -7.019 1.00 93.38 89 ASP A CA 1
ATOM 674 C C . ASP A 1 89 ? -14.244 -3.819 -6.324 1.00 93.38 89 ASP A C 1
ATOM 676 O O . ASP A 1 89 ? -15.143 -4.062 -5.507 1.00 93.38 89 ASP A O 1
ATOM 680 N N . VAL A 1 90 ? -13.318 -4.725 -6.640 1.00 94.38 90 VAL A N 1
ATOM 681 C CA . VAL A 1 90 ? -13.336 -6.104 -6.155 1.00 94.38 90 VAL A CA 1
ATOM 682 C C . VAL A 1 90 ? -12.033 -6.439 -5.440 1.00 94.38 90 VAL A C 1
ATOM 684 O O . VAL A 1 90 ? -10.957 -6.410 -6.033 1.00 94.38 90 VAL A O 1
ATOM 687 N N . GLY A 1 91 ? -12.141 -6.783 -4.158 1.00 93.44 91 GLY A N 1
ATOM 688 C CA . GLY A 1 91 ? -11.051 -7.335 -3.359 1.00 93.44 91 GLY A CA 1
ATOM 689 C C . GLY A 1 91 ? -11.098 -8.859 -3.335 1.00 93.44 91 GLY A C 1
ATOM 690 O O . GLY A 1 91 ? -12.169 -9.459 -3.386 1.00 93.44 91 GLY A O 1
ATOM 691 N N . VAL A 1 92 ? -9.942 -9.500 -3.211 1.00 94.62 92 VAL A N 1
ATOM 692 C CA . VAL A 1 92 ? -9.824 -10.951 -2.951 1.00 94.62 92 VAL A CA 1
ATOM 693 C C . VAL A 1 92 ? -9.517 -11.251 -1.483 1.00 94.62 92 VAL A C 1
ATOM 695 O O . VAL A 1 92 ? -9.486 -12.409 -1.078 1.00 94.62 92 VAL A O 1
ATOM 698 N N . ARG A 1 93 ? -9.303 -10.199 -0.687 1.00 94.50 93 ARG A N 1
ATOM 699 C CA . ARG A 1 93 ? -9.122 -10.238 0.764 1.00 94.50 93 ARG A CA 1
ATOM 700 C C . ARG A 1 93 ? -9.892 -9.100 1.422 1.00 94.50 93 ARG A C 1
ATOM 702 O O . ARG A 1 93 ? -10.255 -8.124 0.760 1.00 94.50 93 ARG A O 1
ATOM 709 N N . ASN A 1 94 ? -10.118 -9.228 2.718 1.00 95.12 94 ASN A N 1
ATOM 710 C CA . ASN A 1 94 ? -10.728 -8.210 3.552 1.00 95.12 94 ASN A CA 1
ATOM 711 C C . ASN A 1 94 ? -9.854 -7.952 4.774 1.00 95.12 94 ASN A C 1
ATOM 713 O O . ASN A 1 94 ? -10.044 -8.566 5.815 1.00 95.12 94 ASN A O 1
ATOM 717 N N . GLU A 1 95 ? -8.883 -7.060 4.606 1.00 96.38 95 GLU A N 1
ATOM 718 C CA . GLU A 1 95 ? -7.863 -6.727 5.602 1.00 96.38 95 GLU A CA 1
ATOM 719 C C . GLU A 1 95 ? -8.112 -5.324 6.195 1.00 96.38 95 GLU A C 1
ATOM 721 O O . GLU A 1 95 ? -8.661 -4.449 5.521 1.00 96.38 95 GLU A O 1
ATOM 726 N N . LEU A 1 96 ? -7.678 -5.091 7.435 1.00 96.38 96 LEU A N 1
ATOM 727 C CA . LEU A 1 96 ? -7.608 -3.766 8.062 1.00 96.38 96 LEU A CA 1
ATOM 728 C C . LEU A 1 96 ? -6.193 -3.208 7.902 1.00 96.38 96 LEU A C 1
ATOM 730 O O . LEU A 1 96 ? -5.221 -3.835 8.326 1.00 96.38 96 LEU A O 1
ATOM 734 N N . TRP A 1 97 ? -6.057 -2.038 7.284 1.00 97.62 97 TRP A N 1
ATOM 735 C CA . TRP A 1 97 ? -4.757 -1.426 7.007 1.00 97.62 97 TRP A CA 1
ATOM 736 C C . TRP A 1 97 ? -4.540 -0.180 7.860 1.00 97.62 97 TRP A C 1
ATOM 738 O O . TRP A 1 97 ? -5.344 0.744 7.825 1.00 97.62 97 TRP A O 1
ATOM 748 N N . ILE A 1 98 ? -3.427 -0.130 8.585 1.00 96.44 98 ILE A N 1
ATOM 749 C CA . ILE A 1 98 ? -2.989 1.041 9.345 1.00 96.44 98 ILE A CA 1
ATOM 750 C C . ILE A 1 98 ? -1.874 1.716 8.547 1.00 96.44 98 ILE A C 1
ATOM 752 O O . ILE A 1 98 ? -0.827 1.110 8.288 1.00 96.44 98 ILE A O 1
ATOM 756 N N . LEU A 1 99 ? -2.118 2.960 8.141 1.00 94.88 99 LEU A N 1
ATOM 757 C CA . LEU A 1 99 ? -1.262 3.750 7.261 1.00 94.88 99 LEU A CA 1
ATOM 758 C C . LEU A 1 99 ? -0.762 5.007 7.990 1.00 94.88 99 LEU A C 1
ATOM 760 O O . LEU A 1 99 ? -1.467 6.017 8.046 1.00 94.88 99 LEU A O 1
ATOM 764 N N . PRO A 1 100 ? 0.454 4.963 8.550 1.00 92.19 100 PRO A N 1
ATOM 765 C CA . PRO A 1 100 ? 1.197 6.147 8.966 1.00 92.19 100 PRO A CA 1
ATOM 766 C C . PRO A 1 100 ? 1.306 7.184 7.842 1.00 92.19 100 PRO A C 1
ATOM 768 O O . PRO A 1 100 ? 1.623 6.822 6.713 1.00 92.19 100 PRO A O 1
ATOM 771 N N . THR A 1 101 ? 1.103 8.471 8.136 1.00 88.19 101 THR A N 1
ATOM 772 C CA . THR A 1 101 ? 1.474 9.571 7.220 1.00 88.19 101 THR A CA 1
ATOM 773 C C . THR A 1 101 ? 2.941 9.981 7.375 1.00 88.19 101 THR A C 1
ATOM 775 O O . THR A 1 101 ? 3.504 10.633 6.494 1.00 88.19 101 THR A O 1
ATOM 778 N N . VAL A 1 102 ? 3.573 9.598 8.491 1.00 86.50 102 VAL A N 1
ATOM 779 C CA . VAL A 1 102 ? 4.947 9.955 8.863 1.00 86.50 102 VAL A CA 1
ATOM 780 C C . VAL A 1 102 ? 5.600 8.834 9.675 1.00 86.50 102 VAL A C 1
ATOM 782 O O . VAL A 1 102 ? 4.961 8.184 10.496 1.00 86.50 102 VAL A O 1
ATOM 785 N N . GLY A 1 103 ? 6.904 8.617 9.511 1.00 85.06 103 GLY A N 1
ATOM 786 C CA . GLY A 1 103 ? 7.611 7.534 10.201 1.00 85.06 103 GLY A CA 1
ATOM 787 C C . GLY A 1 103 ? 7.617 7.641 11.734 1.00 85.06 103 GLY A C 1
ATOM 788 O O . GLY A 1 103 ? 7.732 6.623 12.417 1.00 85.06 103 GLY A O 1
ATOM 789 N N . CYS A 1 104 ? 7.441 8.843 12.291 1.00 84.38 104 CYS A N 1
ATOM 790 C CA . CYS A 1 104 ? 7.418 9.070 13.739 1.00 84.38 104 CYS A CA 1
ATOM 791 C C . CYS A 1 104 ? 6.243 8.369 14.445 1.00 84.38 104 CYS A C 1
ATOM 793 O O . CYS A 1 104 ? 6.389 7.988 15.604 1.00 84.38 104 CYS A O 1
ATOM 795 N N . VAL A 1 105 ? 5.113 8.132 13.763 1.00 87.62 105 VAL A N 1
ATOM 796 C CA . VAL A 1 105 ? 3.958 7.435 14.367 1.00 87.62 105 VAL A CA 1
ATOM 797 C C . VAL A 1 105 ? 4.064 5.919 14.326 1.00 87.62 105 VAL A C 1
ATOM 799 O O . VAL A 1 105 ? 3.227 5.240 14.911 1.00 87.62 105 VAL A O 1
ATOM 802 N N . ASN A 1 106 ? 5.080 5.352 13.670 1.00 90.69 106 ASN A N 1
ATOM 803 C CA . ASN A 1 106 ? 5.170 3.905 13.461 1.00 90.69 106 ASN A CA 1
ATOM 804 C C . ASN A 1 106 ? 5.114 3.100 14.770 1.00 90.69 106 ASN A C 1
ATOM 806 O O . ASN A 1 106 ? 4.496 2.037 14.811 1.00 90.69 106 ASN A O 1
ATOM 810 N N . ALA A 1 107 ? 5.773 3.579 15.831 1.00 90.12 107 ALA A N 1
ATOM 811 C CA . ALA A 1 107 ? 5.806 2.887 17.121 1.00 90.12 107 ALA A CA 1
ATOM 812 C C . ALA A 1 107 ? 4.426 2.875 17.796 1.00 90.12 107 ALA A C 1
ATOM 814 O O . ALA A 1 107 ? 3.964 1.830 18.249 1.00 90.12 107 ALA A O 1
ATOM 815 N N . MET A 1 108 ? 3.745 4.018 17.787 1.00 89.38 108 MET A N 1
ATOM 816 C CA . MET A 1 108 ? 2.400 4.169 18.336 1.00 89.38 108 MET A CA 1
ATOM 817 C C . MET A 1 108 ? 1.361 3.404 17.501 1.00 89.38 108 MET A C 1
ATOM 819 O O . MET A 1 108 ? 0.570 2.652 18.059 1.00 89.38 108 MET A O 1
ATOM 823 N N . ALA A 1 109 ? 1.429 3.466 16.169 1.00 92.00 109 ALA A N 1
ATOM 824 C CA . ALA A 1 109 ? 0.574 2.676 15.282 1.00 92.00 109 ALA A CA 1
ATOM 825 C C . ALA A 1 109 ? 0.744 1.160 15.505 1.00 92.00 109 ALA A C 1
ATOM 827 O O . ALA A 1 109 ? -0.217 0.395 15.434 1.00 92.00 109 ALA A O 1
ATOM 828 N N . ARG A 1 110 ? 1.961 0.710 15.838 1.00 94.44 110 ARG A N 1
ATOM 829 C CA . ARG A 1 110 ? 2.223 -0.684 16.226 1.00 94.44 110 ARG A CA 1
ATOM 830 C C . ARG A 1 110 ? 1.603 -1.031 17.577 1.00 94.44 110 ARG A C 1
ATOM 832 O O . ARG A 1 110 ? 1.105 -2.140 17.749 1.00 94.44 110 ARG A O 1
ATOM 839 N N . GLN A 1 111 ? 1.623 -0.105 18.529 1.00 91.75 111 GLN A N 1
ATOM 840 C CA . GLN A 1 111 ? 0.951 -0.285 19.813 1.00 91.75 111 GLN A CA 1
ATOM 841 C C . GLN A 1 111 ? -0.571 -0.388 19.637 1.00 91.75 111 GLN A C 1
ATOM 843 O O . GLN A 1 111 ? -1.166 -1.305 20.200 1.00 91.75 111 GLN A O 1
ATOM 848 N N . MET A 1 112 ? -1.171 0.471 18.806 1.00 90.44 112 MET A N 1
ATOM 849 C CA . MET A 1 112 ? -2.593 0.412 18.436 1.00 90.44 112 MET A CA 1
ATOM 850 C C . MET A 1 112 ? -2.944 -0.936 17.800 1.00 90.44 112 MET A C 1
ATOM 852 O O . MET A 1 112 ? -3.847 -1.617 18.272 1.00 90.44 112 MET A O 1
ATOM 856 N N . GLN A 1 113 ? -2.160 -1.384 16.810 1.00 94.50 113 GLN A N 1
ATOM 857 C CA . GLN A 1 113 ? -2.339 -2.696 16.177 1.00 94.50 113 GLN A CA 1
ATOM 858 C C . GLN A 1 113 ? -2.344 -3.835 17.208 1.00 94.50 113 GLN A C 1
ATOM 860 O O . GLN A 1 113 ? -3.229 -4.689 17.196 1.00 94.50 113 GLN A O 1
ATOM 865 N N . ASN A 1 114 ? -1.355 -3.857 18.104 1.00 93.94 114 ASN A N 1
ATOM 866 C CA . ASN A 1 114 ? -1.226 -4.908 19.111 1.00 93.94 114 ASN A CA 1
ATOM 867 C C . ASN A 1 114 ? -2.378 -4.885 20.124 1.00 93.94 114 ASN A C 1
ATOM 869 O O . ASN A 1 114 ? -2.834 -5.946 20.550 1.00 93.94 114 ASN A O 1
ATOM 873 N N . ARG A 1 115 ? -2.839 -3.691 20.518 1.00 91.56 115 ARG A N 1
ATOM 874 C CA . ARG A 1 115 ? -3.987 -3.525 21.416 1.00 91.56 115 ARG A CA 1
ATOM 875 C C . ARG A 1 115 ? -5.269 -4.021 20.755 1.00 91.56 115 ARG A C 1
ATOM 877 O O . ARG A 1 115 ? -5.917 -4.892 21.326 1.00 91.56 115 ARG A O 1
ATOM 884 N N . PHE A 1 116 ? -5.550 -3.565 19.536 1.00 92.50 116 PHE A N 1
ATOM 885 C CA . PHE A 1 116 ? -6.706 -3.992 18.750 1.00 92.50 116 PHE A CA 1
ATOM 886 C C . PHE A 1 116 ? -6.754 -5.515 18.609 1.00 92.50 116 PHE A C 1
ATOM 888 O O . PHE A 1 116 ? -7.757 -6.142 18.936 1.00 92.50 116 PHE A O 1
ATOM 895 N N . LEU A 1 117 ? -5.642 -6.144 18.210 1.00 93.50 117 LEU A N 1
ATOM 896 C CA . LEU A 1 117 ? -5.566 -7.604 18.089 1.00 93.50 117 LEU A CA 1
ATOM 897 C C . LEU A 1 117 ? -5.791 -8.317 19.429 1.00 93.50 117 LEU A C 1
ATOM 899 O O . LEU A 1 117 ? -6.368 -9.398 19.458 1.00 93.50 117 LEU A O 1
ATOM 903 N N . LYS A 1 118 ? -5.357 -7.737 20.550 1.00 93.25 118 LYS A N 1
ATOM 904 C CA . LYS A 1 118 ? -5.584 -8.321 21.877 1.00 93.25 118 LYS A CA 1
ATOM 905 C C . LYS A 1 118 ? -7.051 -8.219 22.309 1.00 93.25 118 LYS A C 1
ATOM 907 O O . LYS A 1 118 ? -7.567 -9.169 22.888 1.00 93.25 118 LYS A O 1
ATOM 912 N N . GLU A 1 119 ? -7.700 -7.089 22.047 1.00 92.81 119 GLU A N 1
ATOM 913 C CA . GLU A 1 119 ? -9.092 -6.819 22.437 1.00 92.81 119 GLU A CA 1
ATOM 914 C C . GLU A 1 119 ? -10.105 -7.552 21.545 1.00 92.81 119 GLU A C 1
ATOM 916 O O . GLU A 1 119 ? -11.157 -7.974 22.017 1.00 92.81 119 GLU A O 1
ATOM 921 N N . THR A 1 120 ? -9.756 -7.783 20.278 1.00 90.38 120 THR A N 1
ATOM 922 C CA . THR A 1 120 ? -10.587 -8.495 19.291 1.00 90.38 120 THR A CA 1
ATOM 923 C C . THR A 1 120 ? -10.265 -9.985 19.168 1.00 90.38 120 THR A C 1
ATOM 925 O O . THR A 1 120 ? -10.725 -10.635 18.232 1.00 90.38 120 THR A O 1
ATOM 928 N N . TYR A 1 121 ? -9.458 -10.543 20.077 1.00 89.19 121 TYR A N 1
ATOM 929 C CA . TYR A 1 121 ? -9.013 -11.944 20.027 1.00 89.19 121 TYR A CA 1
ATOM 930 C C . TYR A 1 121 ? -8.375 -12.339 18.680 1.00 89.19 121 TYR A C 1
ATOM 932 O O . TYR A 1 121 ? -8.532 -13.455 18.202 1.00 89.19 121 TYR A O 1
ATOM 940 N N . GLY A 1 122 ? -7.628 -11.419 18.069 1.00 86.94 122 GLY A N 1
ATOM 941 C CA . GLY A 1 122 ? -6.928 -11.623 16.804 1.00 86.94 122 GLY A CA 1
ATOM 942 C C . GLY A 1 122 ? -7.717 -11.225 15.556 1.00 86.94 122 GLY A C 1
ATOM 943 O O . GLY A 1 122 ? -7.194 -11.422 14.463 1.00 86.94 122 GLY A O 1
ATOM 944 N N . ALA A 1 123 ? -8.915 -10.645 15.707 1.00 89.56 123 ALA A N 1
ATOM 945 C CA . ALA A 1 123 ? -9.778 -10.213 14.605 1.00 89.56 123 ALA A CA 1
ATOM 946 C C . ALA A 1 123 ? -10.076 -11.351 13.604 1.00 89.56 123 ALA A C 1
ATOM 948 O O . ALA A 1 123 ? -9.800 -11.251 12.409 1.00 89.56 123 ALA A O 1
ATOM 949 N N . GLU A 1 124 ? -10.612 -12.467 14.112 1.00 90.25 124 GLU A N 1
ATOM 950 C CA . GLU A 1 124 ? -10.833 -13.711 13.349 1.00 90.25 124 GLU A CA 1
ATOM 951 C C . GLU A 1 124 ? -11.815 -13.571 12.166 1.00 90.25 124 GLU A C 1
ATOM 953 O O . GLU A 1 124 ? -11.888 -14.446 11.302 1.00 90.25 124 GLU A O 1
ATOM 958 N N . ASP A 1 125 ? -12.586 -12.484 12.114 1.00 87.88 125 ASP A N 1
ATOM 959 C CA . ASP A 1 125 ? -13.584 -12.190 11.086 1.00 87.88 125 ASP A CA 1
ATOM 960 C C . ASP A 1 125 ? -13.021 -11.460 9.851 1.00 87.88 125 ASP A C 1
ATOM 962 O O . ASP A 1 125 ? -13.724 -11.299 8.843 1.00 87.88 125 ASP A O 1
ATOM 966 N N . ILE A 1 126 ? -11.749 -11.053 9.893 1.00 92.75 126 ILE A N 1
ATOM 967 C CA . ILE A 1 126 ? -11.032 -10.405 8.790 1.00 92.75 126 ILE A CA 1
ATOM 968 C C . ILE A 1 126 ? -9.772 -11.189 8.405 1.00 92.75 126 ILE A C 1
ATOM 970 O O . ILE A 1 126 ? -9.245 -11.994 9.162 1.00 92.75 126 ILE A O 1
ATOM 974 N N . ASP A 1 127 ? -9.269 -10.957 7.192 1.00 94.25 127 ASP A N 1
ATOM 975 C CA . ASP A 1 127 ? -8.124 -11.705 6.651 1.00 94.25 127 ASP A CA 1
ATOM 976 C C . ASP A 1 127 ? -6.777 -11.280 7.263 1.00 94.25 127 ASP A C 1
ATOM 978 O O . ASP A 1 127 ? -5.776 -11.982 7.110 1.00 94.25 127 ASP A O 1
ATOM 982 N N . GLY A 1 128 ? -6.741 -10.136 7.950 1.00 94.69 128 GLY A N 1
ATOM 983 C CA . GLY A 1 128 ? -5.556 -9.664 8.653 1.00 94.69 128 GLY A CA 1
ATOM 984 C C . GLY A 1 128 ? -5.600 -8.182 9.008 1.00 94.69 128 GLY A C 1
ATOM 985 O O . GLY A 1 128 ? -6.340 -7.397 8.413 1.00 94.69 128 GLY A O 1
ATOM 986 N N . VAL A 1 129 ? -4.759 -7.802 9.971 1.00 96.56 129 VAL A N 1
ATOM 987 C CA . VAL A 1 129 ? -4.504 -6.409 10.357 1.00 96.56 129 VAL A CA 1
ATOM 988 C C . VAL A 1 129 ? -3.052 -6.079 10.037 1.00 96.56 129 VAL A C 1
ATOM 990 O O . VAL A 1 129 ? -2.138 -6.696 10.589 1.00 96.56 129 VAL A O 1
ATOM 993 N N . HIS A 1 130 ? -2.816 -5.091 9.178 1.00 96.81 130 HIS A N 1
ATOM 994 C CA . HIS A 1 130 ? -1.486 -4.778 8.662 1.00 96.81 130 HIS A CA 1
ATOM 995 C C . HIS A 1 130 ? -1.097 -3.326 8.914 1.00 96.81 130 HIS A C 1
ATOM 997 O O . HIS A 1 130 ? -1.781 -2.402 8.485 1.00 96.81 130 HIS A O 1
ATOM 1003 N N . LEU A 1 131 ? 0.051 -3.138 9.562 1.00 96.50 131 LEU A N 1
ATOM 1004 C CA . LEU A 1 131 ? 0.719 -1.848 9.678 1.00 96.50 131 LEU A CA 1
ATOM 1005 C C . LEU A 1 131 ? 1.748 -1.694 8.556 1.00 96.50 131 LEU A C 1
ATOM 1007 O O . LEU A 1 131 ? 2.733 -2.435 8.512 1.00 96.50 131 LEU A O 1
ATOM 1011 N N . PHE A 1 132 ? 1.566 -0.690 7.703 1.00 95.38 132 PHE A N 1
ATOM 1012 C CA . PHE A 1 132 ? 2.500 -0.374 6.624 1.00 95.38 132 PHE A CA 1
ATOM 1013 C C . PHE A 1 132 ? 3.439 0.760 7.032 1.00 95.38 132 PHE A C 1
ATOM 1015 O O . PHE A 1 132 ? 3.301 1.906 6.613 1.00 95.38 132 PHE A O 1
ATOM 1022 N N . SER A 1 133 ? 4.403 0.434 7.893 1.00 92.25 133 SER A N 1
ATOM 1023 C CA . SER A 1 133 ? 5.396 1.395 8.372 1.00 92.25 133 SER A CA 1
ATOM 1024 C C . SER A 1 133 ? 6.365 1.825 7.271 1.00 92.25 133 SER A C 1
ATOM 1026 O O . SER A 1 133 ? 6.882 0.981 6.538 1.00 92.25 133 SER A O 1
ATOM 1028 N N . HIS A 1 134 ? 6.706 3.110 7.241 1.00 88.88 134 HIS A N 1
ATOM 1029 C CA . HIS A 1 134 ? 7.746 3.664 6.374 1.00 88.88 134 HIS A CA 1
ATOM 1030 C C . HIS A 1 134 ? 8.657 4.626 7.143 1.00 88.88 134 HIS A C 1
ATOM 1032 O O . HIS A 1 134 ? 8.285 5.149 8.192 1.00 88.88 134 HIS A O 1
ATOM 1038 N N . THR A 1 135 ? 9.856 4.890 6.629 1.00 84.00 135 THR A N 1
ATOM 1039 C CA . THR A 1 135 ? 10.834 5.793 7.266 1.00 84.00 135 THR A CA 1
ATOM 1040 C C . THR A 1 135 ? 10.727 7.242 6.792 1.00 84.00 135 THR A C 1
ATOM 1042 O O . THR A 1 135 ? 11.459 8.097 7.284 1.00 84.00 135 THR A O 1
ATOM 1045 N N . TYR A 1 136 ? 9.814 7.542 5.860 1.00 81.62 136 TYR A N 1
ATOM 1046 C CA . TYR A 1 136 ? 9.616 8.903 5.361 1.00 81.62 136 TYR A CA 1
ATOM 1047 C C . TYR A 1 136 ? 9.166 9.858 6.469 1.00 81.62 136 TYR A C 1
ATOM 1049 O O . TYR A 1 136 ? 8.229 9.570 7.215 1.00 81.62 136 TYR A O 1
ATOM 1057 N N . GLY A 1 137 ? 9.870 10.982 6.575 1.00 70.06 137 GLY A N 1
ATOM 1058 C CA . GLY A 1 137 ? 9.664 12.013 7.588 1.00 70.06 137 GLY A CA 1
ATOM 1059 C C . GLY A 1 137 ? 9.382 13.383 6.974 1.00 70.06 137 GLY A C 1
ATOM 1060 O O . GLY A 1 137 ? 9.279 13.533 5.758 1.00 70.06 137 GLY A O 1
ATOM 1061 N N . CYS A 1 138 ? 9.338 14.416 7.814 1.00 65.31 138 CYS A N 1
ATOM 1062 C CA . CYS A 1 138 ? 9.037 15.797 7.412 1.00 65.31 138 CYS A CA 1
ATOM 1063 C C . CYS A 1 138 ? 10.091 16.451 6.494 1.00 65.31 138 CYS A C 1
ATOM 1065 O O . CYS A 1 138 ? 9.925 17.596 6.095 1.00 65.31 138 CYS A O 1
ATOM 1067 N N . SER A 1 139 ? 11.185 15.764 6.158 1.00 69.25 139 SER A N 1
ATOM 1068 C CA . SER A 1 139 ? 12.236 16.281 5.268 1.00 69.25 139 SER A CA 1
ATOM 1069 C C . SER A 1 139 ? 12.001 15.971 3.784 1.00 69.25 139 SER A C 1
ATOM 1071 O O . SER A 1 139 ? 12.881 16.231 2.971 1.00 69.25 139 SER A O 1
ATOM 1073 N N . GLN A 1 140 ? 10.845 15.408 3.414 1.00 68.56 140 GLN A N 1
ATOM 1074 C CA . GLN A 1 140 ? 10.490 15.205 2.007 1.00 68.56 140 GLN A CA 1
ATOM 1075 C C . GLN A 1 140 ? 10.124 16.526 1.326 1.00 68.56 140 GLN A C 1
ATOM 1077 O O . GLN A 1 140 ? 9.361 17.323 1.878 1.00 68.56 140 GLN A O 1
ATOM 1082 N N . LEU A 1 141 ? 10.646 16.727 0.115 1.00 69.50 141 LEU A N 1
ATOM 1083 C CA . LEU A 1 141 ? 10.475 17.937 -0.689 1.00 69.50 141 LEU A CA 1
ATOM 1084 C C . LEU A 1 141 ? 10.114 17.570 -2.133 1.00 69.50 141 LEU A C 1
ATOM 1086 O O . LEU A 1 141 ? 10.534 16.530 -2.636 1.00 69.50 141 LEU A O 1
ATOM 1090 N N . GLY A 1 142 ? 9.362 18.447 -2.803 1.00 77.69 142 GLY A N 1
ATOM 1091 C CA . GLY A 1 142 ? 9.043 18.316 -4.228 1.00 77.69 142 GLY A CA 1
ATOM 1092 C C . GLY A 1 142 ? 8.376 16.984 -4.584 1.00 77.69 142 GLY A C 1
ATOM 1093 O O . GLY A 1 142 ? 7.407 16.571 -3.941 1.00 77.69 142 GLY A O 1
ATOM 1094 N N . ASP A 1 143 ? 8.910 16.315 -5.605 1.00 79.56 143 ASP A N 1
ATOM 1095 C CA . ASP A 1 143 ? 8.341 15.086 -6.168 1.00 79.56 143 ASP A CA 1
ATOM 1096 C C . ASP A 1 143 ? 8.303 13.923 -5.167 1.00 79.56 143 ASP A C 1
ATOM 1098 O O . ASP A 1 143 ? 7.377 13.114 -5.206 1.00 79.56 143 ASP A O 1
ATOM 1102 N N . ASP A 1 144 ? 9.236 13.857 -4.212 1.00 78.06 144 ASP A N 1
ATOM 1103 C CA . ASP A 1 144 ? 9.269 12.785 -3.207 1.00 78.06 144 ASP A CA 1
ATOM 1104 C C . ASP A 1 144 ? 8.050 12.829 -2.278 1.00 78.06 144 ASP A C 1
ATOM 1106 O O . ASP A 1 144 ? 7.475 11.790 -1.928 1.00 78.06 144 ASP A O 1
ATOM 1110 N N . HIS A 1 145 ? 7.622 14.039 -1.902 1.00 77.81 145 HIS A N 1
ATOM 1111 C CA . HIS A 1 145 ? 6.419 14.251 -1.094 1.00 77.81 145 HIS A CA 1
ATOM 1112 C C . HIS A 1 145 ? 5.160 13.867 -1.876 1.00 77.81 145 HIS A C 1
ATOM 1114 O O . HIS A 1 145 ? 4.294 13.161 -1.351 1.00 77.81 145 HIS A O 1
ATOM 1120 N N . ILE A 1 146 ? 5.088 14.257 -3.153 1.00 81.38 146 ILE A N 1
ATOM 1121 C CA . ILE A 1 146 ? 3.965 13.920 -4.035 1.00 81.38 146 ILE A CA 1
ATOM 1122 C C . ILE A 1 146 ? 3.873 12.404 -4.219 1.00 81.38 146 ILE A C 1
ATOM 1124 O O . ILE A 1 146 ? 2.809 11.836 -3.987 1.00 81.38 146 ILE A O 1
ATOM 1128 N N . ASN A 1 147 ? 4.982 11.742 -4.547 1.00 85.19 147 ASN A N 1
ATOM 1129 C CA . ASN A 1 147 ? 5.031 10.299 -4.770 1.00 85.19 147 ASN A CA 1
ATOM 1130 C C . ASN A 1 147 ? 4.621 9.510 -3.523 1.00 85.19 147 ASN A C 1
ATOM 1132 O O . ASN A 1 147 ? 3.817 8.582 -3.617 1.00 85.19 147 ASN A O 1
ATOM 1136 N N . THR A 1 148 ? 5.116 9.903 -2.346 1.00 85.81 148 THR A N 1
ATOM 1137 C CA . THR A 1 148 ? 4.780 9.232 -1.079 1.00 85.81 148 THR A CA 1
ATOM 1138 C C . THR A 1 148 ? 3.299 9.384 -0.755 1.00 85.81 148 THR A C 1
ATOM 1140 O O . THR A 1 148 ? 2.622 8.402 -0.448 1.00 85.81 148 THR A O 1
ATOM 1143 N N . ARG A 1 149 ? 2.757 10.597 -0.897 1.00 87.75 149 ARG A N 1
ATOM 1144 C CA . ARG A 1 149 ? 1.328 10.861 -0.715 1.00 87.75 149 ARG A CA 1
ATOM 1145 C C . ARG A 1 149 ? 0.475 10.064 -1.701 1.00 87.75 149 ARG A C 1
ATOM 1147 O O . ARG A 1 149 ? -0.479 9.419 -1.277 1.00 87.75 149 ARG A O 1
ATOM 1154 N N . THR A 1 150 ? 0.822 10.060 -2.987 1.00 88.75 150 THR A N 1
ATOM 1155 C CA . THR A 1 150 ? 0.105 9.294 -4.017 1.00 88.75 150 THR A CA 1
ATOM 1156 C C . THR A 1 150 ? 0.153 7.794 -3.733 1.00 88.75 150 THR A C 1
ATOM 1158 O O . THR A 1 150 ? -0.869 7.121 -3.852 1.00 88.75 150 THR A O 1
ATOM 1161 N N . MET A 1 151 ? 1.296 7.264 -3.292 1.00 91.38 151 MET A N 1
ATOM 1162 C CA . MET A 1 151 ? 1.419 5.866 -2.878 1.00 91.38 151 MET A CA 1
ATOM 1163 C C . MET A 1 151 ? 0.469 5.547 -1.717 1.00 91.38 151 MET A C 1
ATOM 1165 O O . MET A 1 151 ? -0.315 4.606 -1.817 1.00 91.38 151 MET A O 1
ATOM 1169 N N . LEU A 1 152 ? 0.480 6.354 -0.653 1.00 92.19 152 LEU A N 1
ATOM 1170 C CA . LEU A 1 152 ? -0.409 6.170 0.496 1.00 92.19 152 LEU A CA 1
ATOM 1171 C C . LEU A 1 152 ? -1.891 6.278 0.095 1.00 92.19 152 LEU A C 1
ATOM 1173 O O . LEU A 1 152 ? -2.698 5.457 0.518 1.00 92.19 152 LEU A O 1
ATOM 1177 N N . GLN A 1 153 ? -2.262 7.218 -0.777 1.00 93.75 153 GLN A N 1
ATOM 1178 C CA . GLN A 1 153 ? -3.632 7.333 -1.299 1.00 93.75 153 GLN A CA 1
ATOM 1179 C C . GLN A 1 153 ? -4.052 6.107 -2.118 1.00 93.75 153 GLN A C 1
ATOM 1181 O O . GLN A 1 153 ? -5.182 5.633 -1.992 1.00 93.75 153 GLN A O 1
ATOM 1186 N N . ASN A 1 154 ? -3.147 5.554 -2.927 1.00 94.00 154 ASN A N 1
ATOM 1187 C CA . ASN A 1 154 ? -3.404 4.316 -3.660 1.00 94.00 154 ASN A CA 1
ATOM 1188 C C . ASN A 1 154 ? -3.601 3.134 -2.704 1.00 94.00 154 ASN A C 1
ATOM 1190 O O . ASN A 1 154 ? -4.468 2.296 -2.946 1.00 94.00 154 ASN A O 1
ATOM 1194 N N . MET A 1 155 ? -2.865 3.095 -1.589 1.00 95.75 155 MET A N 1
ATOM 1195 C CA . MET A 1 155 ? -3.080 2.097 -0.539 1.00 95.75 155 MET A CA 1
ATOM 1196 C C . MET A 1 155 ? -4.437 2.275 0.144 1.00 95.75 155 MET A C 1
ATOM 1198 O O . MET A 1 155 ? -5.151 1.293 0.323 1.00 95.75 155 MET A O 1
ATOM 1202 N N . VAL A 1 156 ? -4.848 3.512 0.442 1.00 95.12 156 VAL A N 1
ATOM 1203 C CA . VAL A 1 156 ? -6.188 3.794 0.983 1.00 95.12 156 VAL A CA 1
ATOM 1204 C C . VAL A 1 156 ? -7.277 3.269 0.044 1.00 95.12 156 VAL A C 1
ATOM 1206 O O . VAL A 1 156 ? -8.246 2.658 0.488 1.00 95.12 156 VAL A O 1
ATOM 1209 N N . ARG A 1 157 ? -7.131 3.460 -1.271 1.00 94.19 157 ARG A N 1
ATOM 1210 C CA . ARG A 1 157 ? -8.110 3.018 -2.282 1.00 94.19 157 ARG A CA 1
ATOM 1211 C C . ARG A 1 157 ? -8.036 1.529 -2.622 1.00 94.19 157 ARG A C 1
ATOM 1213 O O . ARG A 1 157 ? -8.880 1.043 -3.364 1.00 94.19 157 ARG A O 1
ATOM 1220 N N . HIS A 1 158 ? -7.069 0.793 -2.082 1.00 96.31 158 HIS A N 1
ATOM 1221 C CA . HIS A 1 158 ? -6.856 -0.589 -2.479 1.00 96.31 158 HIS A CA 1
ATOM 1222 C C . HIS A 1 158 ? -8.054 -1.481 -2.090 1.00 96.31 158 HIS A C 1
ATOM 1224 O O . HIS A 1 158 ? -8.471 -1.478 -0.929 1.00 96.31 158 HIS A O 1
ATOM 1230 N N . PRO A 1 159 ? -8.597 -2.305 -3.007 1.00 95.31 159 PRO A N 1
ATOM 1231 C CA . PRO A 1 159 ? -9.837 -3.039 -2.759 1.00 95.31 159 PRO A CA 1
ATOM 1232 C C . PRO A 1 159 ? -9.696 -4.194 -1.761 1.00 95.31 159 PRO A C 1
ATOM 1234 O O . PRO A 1 159 ? -10.701 -4.649 -1.220 1.00 95.31 159 PRO A O 1
ATOM 1237 N N . ASN A 1 160 ? -8.478 -4.665 -1.472 1.00 96.31 160 ASN A N 1
ATOM 1238 C CA . ASN A 1 160 ? -8.258 -5.627 -0.379 1.00 96.31 160 ASN A CA 1
ATOM 1239 C C . ASN A 1 160 ? -8.334 -4.987 1.015 1.00 96.31 160 ASN A C 1
ATOM 1241 O O . ASN A 1 160 ? -8.577 -5.700 1.987 1.00 96.31 160 ASN A O 1
ATOM 1245 N N . ALA A 1 161 ? -8.172 -3.664 1.112 1.00 96.06 161 ALA A N 1
ATOM 1246 C CA . ALA A 1 161 ? -8.340 -2.951 2.365 1.00 96.0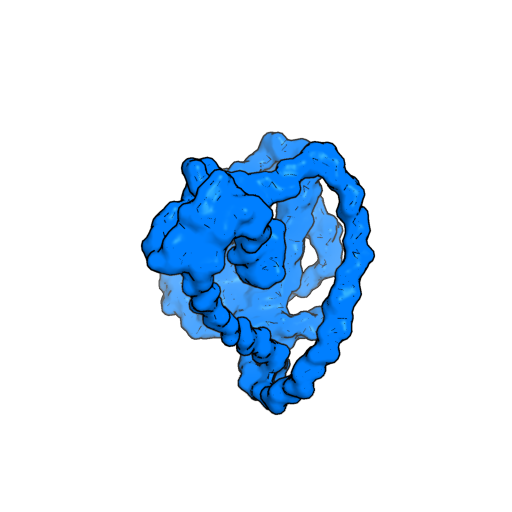6 161 ALA A CA 1
ATOM 1247 C C . ALA A 1 161 ? -9.841 -2.800 2.650 1.00 96.06 161 ALA A C 1
ATOM 1249 O O . ALA A 1 161 ? -10.527 -1.941 2.085 1.00 96.06 161 ALA A O 1
ATOM 1250 N N . GLY A 1 162 ? -10.361 -3.695 3.487 1.00 93.25 162 GLY A N 1
ATOM 1251 C CA . GLY A 1 162 ? -11.740 -3.684 3.961 1.00 93.25 162 GLY A CA 1
ATOM 1252 C C . GLY A 1 162 ? -12.033 -2.552 4.929 1.00 93.25 162 GLY A C 1
ATOM 1253 O O . GLY A 1 162 ? -13.172 -2.102 4.988 1.00 93.25 162 GLY A O 1
ATOM 1254 N N . ALA A 1 163 ? -10.997 -2.070 5.609 1.00 94.81 163 ALA A N 1
ATOM 1255 C CA . ALA A 1 163 ? -10.977 -0.834 6.367 1.00 94.81 163 ALA A CA 1
ATOM 1256 C C . ALA A 1 163 ? -9.554 -0.255 6.343 1.00 94.81 163 ALA A C 1
ATOM 1258 O O . ALA A 1 163 ? -8.574 -0.995 6.215 1.00 94.81 163 ALA A O 1
ATOM 1259 N N . VAL A 1 164 ? -9.435 1.067 6.441 1.00 96.31 164 VAL A N 1
ATOM 1260 C CA . VAL A 1 164 ? -8.161 1.788 6.454 1.00 96.31 164 VAL A CA 1
ATOM 1261 C C . VAL A 1 164 ? -8.180 2.826 7.566 1.00 96.31 164 VAL A C 1
ATOM 1263 O O . VAL A 1 164 ? -9.068 3.675 7.601 1.00 96.31 164 VAL A O 1
ATOM 1266 N N . LEU A 1 165 ? -7.172 2.789 8.430 1.00 94.94 165 LEU A N 1
ATOM 1267 C CA . LEU A 1 165 ? -6.901 3.811 9.431 1.00 94.94 165 LEU A CA 1
ATOM 1268 C C . LEU A 1 165 ? -5.661 4.603 9.012 1.00 94.94 165 LEU A C 1
ATOM 1270 O O . LEU A 1 165 ? -4.550 4.073 9.009 1.00 94.94 165 LEU A O 1
ATOM 1274 N N . VAL A 1 166 ? -5.844 5.872 8.663 1.00 93.12 166 VAL A N 1
ATOM 1275 C CA . VAL A 1 166 ? -4.750 6.798 8.353 1.00 93.12 166 VAL A CA 1
ATOM 1276 C C . VAL A 1 166 ? -4.367 7.551 9.625 1.00 93.12 166 VAL A C 1
ATOM 1278 O O . VAL A 1 166 ? -5.214 8.206 10.231 1.00 93.12 166 VAL A O 1
ATOM 1281 N N . VAL A 1 167 ? -3.098 7.460 10.027 1.00 89.81 167 VAL A N 1
ATOM 1282 C CA . VAL A 1 167 ? -2.602 7.982 11.312 1.00 89.81 167 VAL A CA 1
ATOM 1283 C C . VAL A 1 167 ? -1.550 9.059 11.080 1.00 89.81 167 VAL A C 1
ATOM 1285 O O . VAL A 1 167 ? -0.517 8.783 10.468 1.00 89.81 167 VAL A O 1
ATOM 1288 N N . GLY A 1 168 ? -1.786 10.262 11.605 1.00 84.06 168 GLY A N 1
ATOM 1289 C CA . GLY A 1 168 ? -0.834 11.376 11.587 1.00 84.06 168 GLY A CA 1
ATOM 1290 C C . GLY A 1 168 ? -0.595 11.990 12.966 1.00 84.06 168 GLY A C 1
ATOM 1291 O O . GLY A 1 168 ? -1.323 11.713 13.918 1.00 84.06 168 GLY A O 1
ATOM 1292 N N . LEU A 1 169 ? 0.439 12.829 13.082 1.00 72.81 169 LEU A N 1
ATOM 1293 C CA . LEU A 1 169 ? 0.738 13.576 14.316 1.00 72.81 169 LEU A CA 1
ATOM 1294 C C . LEU A 1 169 ? 0.136 14.978 14.293 1.00 72.81 169 LEU A C 1
ATOM 1296 O O . LEU A 1 169 ? -0.232 15.478 15.347 1.00 72.81 169 LEU A O 1
ATOM 1300 N N . GLY A 1 170 ? 0.037 15.602 13.117 1.00 60.75 170 GLY A N 1
ATOM 1301 C CA . GLY A 1 170 ? -0.369 16.998 12.929 1.00 60.75 170 GLY A CA 1
ATOM 1302 C C . GLY A 1 170 ? 0.795 17.963 12.645 1.00 60.75 170 GLY A C 1
ATOM 1303 O O . GLY A 1 170 ? 0.562 19.091 12.215 1.00 60.75 170 GLY A O 1
ATOM 1304 N N . CYS A 1 171 ? 2.053 17.533 12.809 1.00 55.78 171 CYS A N 1
ATOM 1305 C CA . CYS A 1 171 ? 3.259 18.347 12.559 1.00 55.78 171 CYS A CA 1
ATOM 1306 C C . CYS A 1 171 ? 4.010 17.979 11.262 1.00 55.78 171 CYS A C 1
ATOM 1308 O O . CYS A 1 171 ? 5.105 18.483 11.011 1.00 55.78 171 CYS A O 1
ATOM 1310 N N . GLU A 1 172 ? 3.480 17.055 10.464 1.00 59.16 172 GLU A N 1
ATOM 1311 C CA . GLU A 1 172 ? 4.114 16.537 9.251 1.00 59.16 172 GLU A CA 1
ATOM 1312 C C . GLU A 1 172 ? 3.805 17.354 7.986 1.00 59.16 172 GLU A C 1
ATOM 1314 O O . GLU A 1 172 ? 2.756 17.977 7.874 1.00 59.16 172 GLU A O 1
ATOM 1319 N N . ASN A 1 173 ? 4.685 17.298 6.976 1.00 55.19 173 ASN A N 1
ATOM 1320 C CA . ASN A 1 173 ? 4.432 17.932 5.668 1.00 55.19 173 ASN A CA 1
ATOM 1321 C C . ASN A 1 173 ? 3.212 17.340 4.944 1.00 55.19 173 ASN A C 1
ATOM 1323 O O . ASN A 1 173 ? 2.629 17.982 4.075 1.00 55.19 173 ASN A O 1
ATOM 1327 N N . ASN A 1 174 ? 2.853 16.089 5.235 1.00 55.22 174 ASN A N 1
ATOM 1328 C CA . ASN A 1 174 ? 1.655 15.437 4.713 1.00 55.22 174 ASN A CA 1
ATOM 1329 C C . ASN A 1 174 ? 0.572 15.447 5.794 1.00 55.22 174 ASN A C 1
ATOM 1331 O O . ASN A 1 174 ? 0.194 14.394 6.308 1.00 55.22 174 ASN A O 1
ATOM 1335 N N . GLN A 1 175 ? 0.153 16.652 6.193 1.00 64.94 175 GLN A N 1
ATOM 1336 C CA . GLN A 1 175 ? -0.888 16.809 7.202 1.00 64.94 175 GLN A CA 1
ATOM 1337 C C . GLN A 1 175 ? -2.137 16.043 6.776 1.00 64.94 175 GLN A C 1
ATOM 1339 O O . GLN A 1 175 ? -2.534 16.079 5.610 1.00 64.94 175 GLN A O 1
ATOM 1344 N N . VAL A 1 176 ? -2.770 15.377 7.740 1.00 67.88 176 VAL A N 1
ATOM 1345 C CA . VAL A 1 176 ? -3.965 14.552 7.519 1.00 67.88 176 VAL A CA 1
ATOM 1346 C C . VAL A 1 176 ? -5.077 15.326 6.800 1.00 67.88 176 VAL A C 1
ATOM 1348 O O . VAL A 1 176 ? -5.744 14.760 5.938 1.00 67.88 176 VAL A O 1
ATOM 1351 N N . GLU A 1 177 ? -5.221 16.625 7.070 1.00 70.88 177 GLU A N 1
ATOM 1352 C CA . GLU A 1 177 ? -6.194 17.490 6.392 1.00 70.88 177 GLU A CA 1
ATOM 1353 C C . GLU A 1 177 ? -5.903 17.609 4.884 1.00 70.88 177 GLU A C 1
ATOM 1355 O O . GLU A 1 177 ? -6.745 17.265 4.056 1.00 70.88 177 GLU A O 1
ATOM 1360 N N . ALA A 1 178 ? -4.670 17.976 4.513 1.00 74.88 178 ALA A N 1
ATOM 1361 C CA . ALA A 1 178 ? -4.237 18.061 3.116 1.00 74.88 178 ALA A CA 1
ATOM 1362 C C . ALA A 1 178 ? -4.256 16.686 2.421 1.00 74.88 178 ALA A C 1
ATOM 1364 O O . ALA A 1 178 ? -4.559 16.567 1.228 1.00 74.88 178 ALA A O 1
ATOM 1365 N N . PHE A 1 179 ? -3.956 15.618 3.162 1.00 82.25 179 PHE A N 1
ATOM 1366 C CA . PHE A 1 179 ? -4.069 14.253 2.668 1.00 82.25 179 PHE A CA 1
ATOM 1367 C C . PHE A 1 179 ? -5.524 13.897 2.342 1.00 82.25 179 PHE A C 1
ATOM 1369 O O . PHE A 1 179 ? -5.779 13.351 1.269 1.00 82.25 179 PHE A O 1
ATOM 1376 N N . ARG A 1 180 ? -6.470 14.240 3.227 1.00 83.06 180 ARG A N 1
ATOM 1377 C CA . ARG A 1 180 ? -7.911 14.013 3.050 1.00 83.06 180 ARG A CA 1
ATOM 1378 C C . ARG A 1 180 ? -8.465 14.807 1.873 1.00 83.06 180 ARG A C 1
ATOM 1380 O O . ARG A 1 180 ? -9.150 14.233 1.033 1.00 83.06 180 ARG A O 1
ATOM 1387 N N . GLU A 1 181 ? -8.125 16.090 1.771 1.00 84.25 181 GLU A N 1
ATOM 1388 C CA . GLU A 1 181 ? -8.537 16.939 0.646 1.00 84.25 181 GLU A CA 1
ATOM 1389 C C . GLU A 1 181 ? -8.067 16.362 -0.690 1.00 84.25 181 GLU A C 1
ATOM 1391 O O . GLU A 1 181 ? -8.832 16.253 -1.646 1.00 84.25 181 GLU A O 1
ATOM 1396 N N . THR A 1 182 ? -6.807 15.933 -0.751 1.00 86.50 182 THR A N 1
ATOM 1397 C CA . THR A 1 182 ? -6.218 15.440 -1.999 1.00 86.50 182 THR A CA 1
ATOM 1398 C C . THR A 1 182 ? -6.555 13.979 -2.297 1.00 86.50 182 THR A C 1
ATOM 1400 O O . THR A 1 182 ? -6.422 13.545 -3.442 1.00 86.50 182 THR A O 1
ATOM 1403 N N . LEU A 1 183 ? -7.037 13.223 -1.305 1.00 88.88 183 LEU A N 1
ATOM 1404 C CA . LEU A 1 183 ? -7.665 11.919 -1.510 1.00 88.88 183 LEU A CA 1
ATOM 1405 C C . LEU A 1 183 ? -9.025 12.061 -2.219 1.00 88.88 183 LEU A C 1
ATOM 1407 O O . LEU A 1 183 ? -9.440 11.131 -2.909 1.00 88.88 183 LEU A O 1
ATOM 1411 N N . GLY A 1 184 ? -9.696 13.209 -2.119 1.00 88.88 184 GLY A N 1
ATOM 1412 C CA . GLY A 1 184 ? -10.993 13.426 -2.761 1.00 88.88 184 GLY A CA 1
ATOM 1413 C C . GLY A 1 184 ? -12.081 12.527 -2.171 1.00 88.88 184 GLY A C 1
ATOM 1414 O O . GLY A 1 184 ? -12.164 12.365 -0.957 1.00 88.88 184 GLY A O 1
ATOM 1415 N N . GLU A 1 185 ? -12.931 11.945 -3.019 1.00 88.88 185 GLU A N 1
ATOM 1416 C CA . GLU A 1 185 ? -14.015 11.067 -2.562 1.00 88.88 185 GLU A CA 1
ATOM 1417 C C . GLU A 1 185 ? -13.485 9.744 -1.985 1.00 88.88 185 GLU A C 1
ATOM 1419 O O . GLU A 1 185 ? -12.671 9.041 -2.593 1.00 88.88 185 GLU A O 1
ATOM 1424 N N . PHE A 1 186 ? -13.987 9.381 -0.806 1.00 90.12 186 PHE A N 1
ATOM 1425 C CA . PHE A 1 186 ? -13.731 8.105 -0.147 1.00 90.12 186 PHE A CA 1
ATOM 1426 C C . PHE A 1 186 ? -14.983 7.630 0.595 1.00 90.12 186 PHE A C 1
ATOM 1428 O O . PHE A 1 186 ? -15.880 8.414 0.896 1.00 90.12 186 PHE A O 1
ATOM 1435 N N . ASP A 1 187 ? -15.032 6.335 0.903 1.00 89.69 187 ASP A N 1
ATOM 1436 C CA . ASP A 1 187 ? -16.100 5.744 1.709 1.00 89.69 187 ASP A CA 1
ATOM 1437 C C . ASP A 1 187 ? -15.814 5.968 3.210 1.00 89.69 187 ASP A C 1
ATOM 1439 O O . ASP A 1 187 ? -14.853 5.384 3.728 1.00 89.69 187 ASP A O 1
ATOM 1443 N N . PRO A 1 188 ? -16.611 6.789 3.923 1.00 88.56 188 PRO A N 1
ATOM 1444 C CA . PRO A 1 188 ? -16.381 7.101 5.332 1.00 88.56 188 PRO A CA 1
ATOM 1445 C C . PRO A 1 188 ? -16.666 5.923 6.274 1.00 88.56 188 PRO A C 1
ATOM 1447 O O . PRO A 1 188 ? -16.271 5.982 7.432 1.00 88.56 188 PRO A O 1
ATOM 1450 N N . GLN A 1 189 ? -17.328 4.855 5.809 1.00 89.38 189 GLN A N 1
ATOM 1451 C CA . GLN A 1 189 ? -17.459 3.609 6.578 1.00 89.38 189 GLN A CA 1
ATOM 1452 C C . GLN A 1 189 ? -16.205 2.734 6.482 1.00 89.38 189 GLN A C 1
ATOM 1454 O O . GLN A 1 189 ? -16.063 1.768 7.229 1.00 89.38 189 GLN A O 1
ATOM 1459 N N . ARG A 1 190 ? -15.315 3.039 5.530 1.00 92.31 190 ARG A N 1
ATOM 1460 C CA . ARG A 1 190 ? -14.109 2.263 5.241 1.00 92.31 190 ARG A CA 1
ATO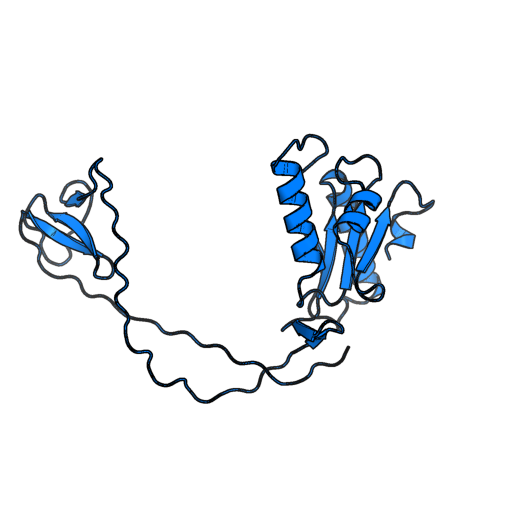M 1461 C C . ARG A 1 190 ? -12.841 2.981 5.669 1.00 92.31 190 ARG A C 1
ATOM 1463 O O . ARG A 1 190 ? -11.887 2.320 6.062 1.00 92.31 190 ARG A O 1
ATOM 1470 N N . VAL A 1 191 ? -12.793 4.302 5.529 1.00 93.50 191 VAL A N 1
ATOM 1471 C CA . VAL A 1 191 ? -11.581 5.092 5.750 1.00 93.50 191 VAL A CA 1
ATOM 1472 C C . VAL A 1 191 ? -11.775 6.017 6.940 1.00 93.50 191 VAL A C 1
ATOM 1474 O O . VAL A 1 191 ? -12.598 6.930 6.903 1.00 93.50 191 VAL A O 1
ATOM 1477 N N . HIS A 1 192 ? -10.963 5.798 7.967 1.00 92.00 192 HIS A N 1
ATOM 1478 C CA . HIS A 1 192 ? -10.906 6.618 9.166 1.00 92.00 192 HIS A CA 1
ATOM 1479 C C . HIS A 1 192 ? -9.567 7.347 9.247 1.00 92.00 192 HIS A C 1
ATOM 1481 O O . HIS A 1 192 ? -8.528 6.834 8.829 1.00 92.00 192 HIS A O 1
ATOM 1487 N N . PHE A 1 193 ? -9.606 8.555 9.798 1.00 89.94 193 PHE A N 1
ATOM 1488 C CA . PHE A 1 193 ? -8.444 9.414 9.982 1.00 89.94 193 PHE A CA 1
ATOM 1489 C C . PHE A 1 193 ? -8.281 9.719 11.463 1.00 89.94 193 PHE A C 1
ATOM 1491 O O . PHE A 1 193 ? -9.261 10.038 12.135 1.00 89.94 193 PHE A O 1
ATOM 1498 N N . MET A 1 194 ? -7.048 9.654 11.950 1.00 85.19 194 MET A N 1
ATOM 1499 C CA . MET A 1 194 ? -6.706 9.963 13.332 1.00 85.19 194 MET A CA 1
ATOM 1500 C C . MET A 1 194 ? -5.488 10.882 13.379 1.00 85.19 194 MET A C 1
ATOM 1502 O O . MET A 1 194 ? -4.492 10.647 12.691 1.00 85.19 194 MET A O 1
ATOM 1506 N N . VAL A 1 195 ? -5.581 11.925 14.206 1.00 78.38 195 VAL A N 1
ATOM 1507 C CA . VAL A 1 195 ? -4.487 12.852 14.508 1.00 78.38 195 VAL A CA 1
ATOM 1508 C C . VAL A 1 195 ? -4.193 12.748 15.995 1.00 78.38 195 VAL A C 1
ATOM 1510 O O . VAL A 1 195 ? -5.044 13.081 16.816 1.00 78.38 195 VAL A O 1
ATOM 1513 N N . CYS A 1 196 ? -3.003 12.270 16.336 1.00 67.00 196 CYS A N 1
ATOM 1514 C CA . CYS A 1 196 ? -2.705 11.848 17.703 1.00 67.00 196 CYS A CA 1
ATOM 1515 C C . CYS A 1 196 ? -2.593 13.033 18.674 1.00 67.00 196 CYS A C 1
ATOM 1517 O O . CYS A 1 196 ? -3.234 13.019 19.716 1.00 67.00 196 CYS A O 1
ATOM 1519 N N . GLN A 1 197 ? -1.999 14.161 18.267 1.00 57.75 197 GLN A N 1
ATOM 1520 C CA . GLN A 1 197 ? -1.835 15.333 19.147 1.00 57.75 197 GLN A CA 1
ATOM 1521 C C . GLN A 1 197 ? -3.135 16.096 19.504 1.00 57.75 197 GLN A C 1
ATOM 1523 O O . GLN A 1 197 ? -3.073 17.127 20.173 1.00 57.75 197 GLN A O 1
ATOM 1528 N N . HIS A 1 198 ? -4.308 15.624 19.069 1.00 52.41 198 HIS A N 1
ATOM 1529 C CA . HIS A 1 198 ? -5.618 16.204 19.395 1.00 52.41 198 HIS A CA 1
ATOM 1530 C C . HIS A 1 198 ? -6.489 15.312 20.301 1.00 52.41 198 HIS A C 1
ATOM 1532 O O . HIS A 1 198 ? -7.662 15.629 20.499 1.00 52.41 198 HIS A O 1
ATOM 1538 N N . GLN A 1 199 ? -5.952 14.218 20.852 1.00 48.59 199 GLN A N 1
ATOM 1539 C CA . GLN A 1 199 ? -6.688 13.295 21.722 1.00 48.59 199 GLN A CA 1
ATOM 1540 C C . GLN A 1 199 ? -6.012 13.160 23.092 1.00 48.59 199 GLN A C 1
ATOM 1542 O O . GLN A 1 199 ? -4.802 12.975 23.173 1.00 48.59 199 GLN A O 1
ATOM 1547 N N . ASP A 1 200 ? -6.804 13.236 24.168 1.00 43.84 200 ASP A N 1
ATOM 1548 C CA . ASP A 1 200 ? -6.314 13.122 25.553 1.00 43.84 200 ASP A CA 1
ATOM 1549 C C . ASP A 1 200 ? -5.753 11.715 25.875 1.00 43.84 200 ASP A C 1
ATOM 1551 O O . ASP A 1 200 ? -4.890 11.585 26.743 1.00 43.84 200 ASP A O 1
ATOM 1555 N N . ASP A 1 201 ? -6.194 10.677 25.145 1.00 51.41 201 ASP A N 1
ATOM 1556 C CA . ASP A 1 201 ? -5.609 9.326 25.129 1.00 51.41 201 ASP A CA 1
ATOM 1557 C C . ASP A 1 201 ? -5.612 8.754 23.697 1.00 51.41 201 ASP A C 1
ATOM 1559 O O . ASP A 1 201 ? -6.601 8.222 23.185 1.00 51.41 201 ASP A O 1
ATOM 1563 N N . GLU A 1 202 ? -4.462 8.881 23.037 1.00 46.34 202 GLU A N 1
ATOM 1564 C CA . GLU A 1 202 ? -4.235 8.487 21.642 1.00 46.34 202 GLU A CA 1
ATOM 1565 C C . GLU A 1 202 ? -4.398 6.973 21.414 1.00 46.34 202 GLU A C 1
ATOM 1567 O O . GLU A 1 202 ? -4.648 6.531 20.294 1.00 46.34 202 GLU A O 1
ATOM 1572 N N . VAL A 1 203 ? -4.246 6.151 22.458 1.00 54.41 203 VAL A N 1
ATOM 1573 C CA . VAL A 1 203 ? -4.310 4.686 22.359 1.00 54.41 203 VAL A CA 1
ATOM 1574 C C . VAL A 1 203 ? -5.739 4.188 22.568 1.00 54.41 203 VAL A C 1
ATOM 1576 O O . VAL A 1 203 ? -6.074 3.100 22.103 1.00 54.41 203 VAL A O 1
ATOM 1579 N N . GLU A 1 204 ? -6.570 4.930 23.298 1.00 49.97 204 GLU A N 1
ATOM 1580 C CA . GLU A 1 204 ? -7.990 4.623 23.492 1.00 49.97 204 GLU A CA 1
ATOM 1581 C C . GLU A 1 204 ? -8.820 4.975 22.257 1.00 49.97 204 GLU A C 1
ATOM 1583 O O . GLU A 1 204 ? -9.653 4.186 21.826 1.00 49.97 204 GLU A O 1
ATOM 1588 N N . ALA A 1 205 ? -8.556 6.119 21.637 1.00 53.94 205 ALA A N 1
ATOM 1589 C CA . ALA A 1 205 ? -9.350 6.586 20.507 1.00 53.94 205 ALA A CA 1
ATOM 1590 C C . ALA A 1 205 ? -8.994 5.931 19.154 1.00 53.94 205 ALA A C 1
ATOM 1592 O O . ALA A 1 205 ? -9.738 6.088 18.185 1.00 53.94 205 ALA A O 1
ATOM 1593 N N . GLY A 1 206 ? -7.880 5.194 19.087 1.00 46.25 206 GLY A N 1
ATOM 1594 C CA . GLY A 1 206 ? -7.505 4.346 17.948 1.00 46.25 206 GLY A CA 1
ATOM 1595 C C . GLY A 1 206 ? -7.803 2.851 18.131 1.00 46.25 206 GLY A C 1
ATOM 1596 O O . GLY A 1 206 ? -7.427 2.070 17.254 1.00 46.25 206 GLY A O 1
ATOM 1597 N N . GLY A 1 207 ? -8.382 2.464 19.276 1.00 38.19 207 GLY A N 1
ATOM 1598 C CA . GLY A 1 207 ? -8.781 1.091 19.615 1.00 38.19 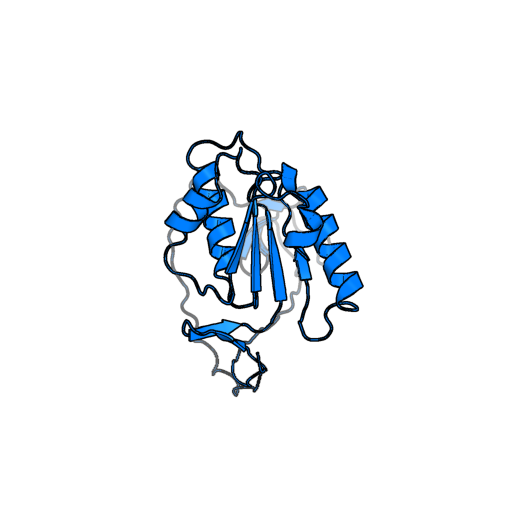207 GLY A CA 1
ATOM 1599 C C . GLY A 1 207 ? -10.116 0.681 19.012 1.00 38.19 207 GLY A C 1
ATOM 1600 O O . GLY A 1 207 ? -10.995 1.557 18.853 1.00 38.19 207 GLY A O 1
#

Secondary structure (DSSP, 8-state):
---EE---------------B-TTPEEEETTEEEEEESS-B-TT---STTTEEE---S----------PPPPPPPP----EEEE-TTS-EES--EEEEEESSGGGHHHHHHHHHHHHHHTTTTTTSSEEEE------TT--THHHHHHHHHHHHHHT-TTEEEEEEEE-SSSSS-HHHHHHHH-S--TTTEEEEEGGG-S-TTTTT-

Organism: Klebsiella pneumoniae subsp. ozaenae (NCBI:txid574)

InterPro domains:
  IPR007392 D-galactarate/Altronate dehydratase, second domain [PF04295] (83-206)
  IPR052172 UxaA family altronate/galactarate dehydratases [PTHR30536] (23-200)

Foldseek 3Di:
DDWDKDDFDDDDDDDDDDAWFAAQDFDDDPNDGFWGFNHTAHVPRDDDPVGTDGPDDPDDPDDDDDDDDDDDPDDDGDIAIWDADPVRDIHSFEEAEEAEPAQVCQVVSVLLQVVVCVVCVNVPVGPYYDYDHDHHFQPDDDPRNVVSLVVSLCVLVDNNHNAYEYEEQQPHPCGPVVSVVVSPDDDPVHYHYDHQPVDPDSSVVSD

pLDDT: mean 79.65, std 16.82, range [27.98, 97.62]

Sequence (207 aa):
MTRSPSARISFAATSLHCALSRKGKTSLSTGLPIGHALADIAPGEHVHAHNTRTNLSDLDAYRYQPDLVAQPPQPADREVQIYRRANGDVGVRNELWILPTVGCVNAMARQMQNRFLKETYGAEDIDGVHLFSHTYGCSQLGDDHINTRTMLQNMVRHPNAGAVLVVGLGCENNQVEAFRETLGEFDPQRVHFMVCQHQDDEVEAGG

Radius of gyration: 26.17 Å; chains: 1; bounding box: 57×48×58 Å